Protein 8RWU (pdb70)

B-factor: mean 115.62, std 24.35, range [66.85, 221.38]

InterPro domains:
  IPR001471 AP2/ERF domain [PF00847] (416-468)
  IPR001471 AP2/ERF domain [PF00847] (619-668)
  IPR028078 AP2-coincident, C-terminal domain [PF14733] (61-139)

Sequence (184 aa):
QDKLDVPSLVEICKQQLIVILKDMCADSNSSDEKASFMYHLNRLRSAVTVVDLHNYIAVFGPCLSYNKLPSTWNISVCDYLKQQLNILRAADSKLDVPSLVEICKQQLIVILKDMCADSNSSDEKASFMYHLNRLRSAVTVVDLHNYIAVFGPCLSYNKLPSTWNISVCDYLKQQLNILRAADS

Radius of gyration: 17.0 Å; Cα contacts (8 Å, |Δi|>4): 132; chains: 2; bounding box: 42×36×44 Å

Structure (mmCIF, N/CA/C/O backbone):
data_8RWU
#
_entry.id   8RWU
#
_cell.length_a   78.490
_cell.length_b   78.490
_cell.length_c   123.880
_cell.angle_alpha   90.00
_cell.angle_beta   90.00
_cell.angle_gamma   90.00
#
_symmetry.space_group_name_H-M   'P 41 21 2'
#
loop_
_atom_site.group_PDB
_atom_site.id
_atom_site.type_symbol
_atom_site.label_atom_id
_atom_site.label_alt_id
_atom_site.label_comp_id
_atom_site.label_asym_id
_atom_site.label_entity_id
_atom_site.label_seq_id
_atom_site.pdbx_PDB_ins_code
_atom_site.Cartn_x
_atom_site.Cartn_y
_atom_site.Cartn_z
_atom_site.occupancy
_atom_site.B_iso_or_equiv
_atom_site.auth_seq_id
_atom_site.auth_comp_id
_atom_site.auth_asym_id
_atom_site.auth_atom_id
_atom_site.pdbx_PDB_model_num
ATOM 1 N N . GLN A 1 28 ? 28.463 -22.404 40.579 1.00 141.13 55 GLN A N 1
ATOM 2 C CA . GLN A 1 28 ? 29.200 -21.682 39.550 1.00 142.55 55 GLN A CA 1
ATOM 3 C C . GLN A 1 28 ? 28.389 -21.634 38.249 1.00 145.15 55 GLN A C 1
ATOM 4 O O . GLN A 1 28 ? 28.511 -20.699 37.464 1.00 161.81 55 GLN A O 1
ATOM 10 N N . ASP A 1 29 ? 27.567 -22.659 38.035 1.00 142.30 56 ASP A N 1
ATOM 11 C CA . ASP A 1 29 ? 26.516 -22.678 37.024 1.00 133.62 56 ASP A CA 1
ATOM 12 C C . ASP A 1 29 ? 25.228 -23.135 37.692 1.00 132.13 56 ASP A C 1
ATOM 13 O O . ASP A 1 29 ? 24.427 -23.894 37.136 1.00 127.02 56 ASP A O 1
ATOM 18 N N . LYS A 1 30 ? 25.036 -22.683 38.930 1.00 133.77 57 LYS A N 1
ATOM 19 C CA . LYS A 1 30 ? 23.926 -23.104 39.768 1.00 123.92 57 LYS A CA 1
ATOM 20 C C . LYS A 1 30 ? 22.940 -21.971 40.022 1.00 112.31 57 LYS A C 1
ATOM 21 O O . LYS A 1 30 ? 21.752 -22.120 39.731 1.00 120.78 57 LYS A O 1
ATOM 27 N N . LEU A 1 31 ? 23.400 -20.835 40.552 1.00 109.16 58 LEU A N 1
ATOM 28 C CA . LEU A 1 31 ? 22.472 -19.751 40.866 1.00 112.70 58 LEU A CA 1
ATOM 29 C C . LEU A 1 31 ? 21.806 -19.188 39.619 1.00 119.58 58 LEU A C 1
ATOM 30 O O . LEU A 1 31 ? 20.732 -18.583 39.718 1.00 106.09 58 LEU A O 1
ATOM 35 N N . ASP A 1 32 ? 22.421 -19.375 38.451 1.00 114.70 59 ASP A N 1
ATOM 36 C CA . ASP A 1 32 ? 21.831 -18.898 37.206 1.00 108.18 59 ASP A CA 1
ATOM 37 C C . ASP A 1 32 ? 20.495 -19.587 36.941 1.00 100.69 59 ASP A C 1
ATOM 38 O O . ASP A 1 32 ? 19.471 -18.924 36.719 1.00 108.07 59 ASP A O 1
ATOM 43 N N . VAL A 1 33 ? 20.487 -20.922 37.047 1.00 95.59 60 VAL A N 1
ATOM 44 C CA . VAL A 1 33 ? 19.382 -21.722 36.505 1.00 91.28 60 VAL A CA 1
ATOM 45 C C . VAL A 1 33 ? 18.024 -21.342 37.084 1.00 92.94 60 VAL A C 1
ATOM 46 O O . VAL A 1 33 ? 17.064 -21.214 36.299 1.00 104.70 60 VAL A O 1
ATOM 50 N N . PRO A 1 34 ? 17.842 -21.185 38.399 1.00 95.96 61 PRO A N 1
ATOM 51 C CA . PRO A 1 34 ? 16.494 -20.847 38.896 1.00 89.75 61 PRO A CA 1
ATOM 52 C C . PRO A 1 34 ? 15.969 -19.527 38.355 1.00 94.36 61 PRO A C 1
ATOM 53 O O . PRO A 1 34 ? 14.829 -19.458 37.872 1.00 103.92 61 PRO A O 1
ATOM 57 N N . SER A 1 35 ? 16.782 -18.470 38.411 1.00 101.71 62 SER A N 1
ATOM 58 C CA . SER A 1 35 ? 16.343 -17.174 37.906 1.00 89.96 62 SER A CA 1
ATOM 59 C C . SER A 1 35 ? 16.038 -17.230 36.412 1.00 96.36 62 SER A C 1
ATOM 60 O O . SER A 1 35 ? 14.996 -16.725 35.965 1.00 86.39 62 SER A O 1
ATOM 63 N N . LEU A 1 36 ? 16.926 -17.843 35.618 1.00 88.04 63 LEU A N 1
ATOM 64 C CA . LEU A 1 36 ? 16.667 -17.895 34.182 1.00 75.49 63 LEU A CA 1
ATOM 65 C C . LEU A 1 36 ? 15.422 -18.713 33.869 1.00 84.48 63 LEU A C 1
ATOM 66 O O . LEU A 1 36 ? 14.624 -18.322 33.007 1.00 78.41 63 LEU A O 1
ATOM 71 N N . VAL A 1 37 ? 15.237 -19.854 34.542 1.00 87.42 64 VAL A N 1
ATOM 72 C CA . VAL A 1 37 ? 14.076 -20.683 34.243 1.00 95.68 64 VAL A CA 1
ATOM 73 C C . VAL A 1 37 ? 12.804 -19.956 34.638 1.00 90.43 64 VAL A C 1
ATOM 74 O O . VAL A 1 37 ? 11.789 -20.053 33.943 1.00 103.18 64 VAL A O 1
ATOM 78 N N . GLU A 1 38 ? 12.851 -19.154 35.705 1.00 90.94 65 GLU A N 1
ATOM 79 C CA . GLU A 1 38 ? 11.672 -18.389 36.094 1.00 90.45 65 GLU A CA 1
ATOM 80 C C . GLU A 1 38 ? 11.325 -17.333 35.048 1.00 95.36 65 GLU A C 1
ATOM 81 O O . GLU A 1 38 ? 10.168 -17.227 34.611 1.00 101.97 65 GLU A O 1
ATOM 87 N N . ILE A 1 39 ? 12.319 -16.545 34.629 1.00 83.96 66 ILE A N 1
ATOM 88 C CA . ILE A 1 39 ? 12.054 -15.473 33.668 1.00 79.96 66 ILE A CA 1
ATOM 89 C C . ILE A 1 39 ? 11.554 -16.058 32.349 1.00 83.27 66 ILE A C 1
ATOM 90 O O . ILE A 1 39 ? 10.535 -15.618 31.786 1.00 97.33 66 ILE A O 1
ATOM 95 N N . CYS A 1 40 ? 12.271 -17.064 31.839 1.00 82.51 67 CYS A N 1
ATOM 96 C CA . CYS A 1 40 ? 11.887 -17.689 30.581 1.00 94.42 67 CYS A CA 1
ATOM 97 C C . CYS A 1 40 ? 10.513 -18.332 30.688 1.00 88.03 67 CYS A C 1
ATOM 98 O O . CYS A 1 40 ? 9.729 -18.292 29.732 1.00 99.28 67 CYS A O 1
ATOM 101 N N . LYS A 1 41 ? 10.192 -18.914 31.848 1.00 91.26 68 LYS A N 1
ATOM 102 C CA . LYS A 1 41 ? 8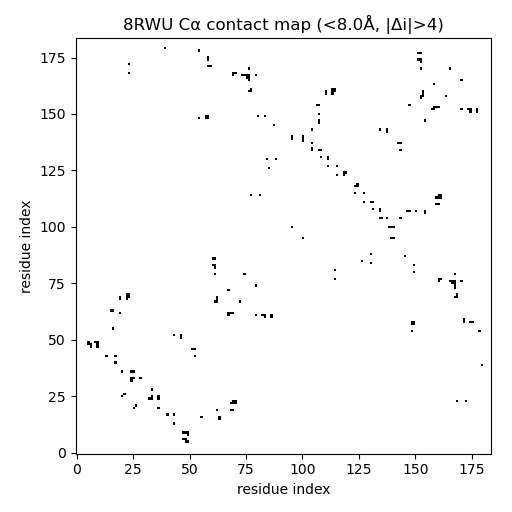.857 -19.453 32.047 1.00 85.66 68 LYS A CA 1
ATOM 103 C C . LYS A 1 41 ? 7.808 -18.369 31.880 1.00 90.98 68 LYS A C 1
ATOM 104 O O . LYS A 1 41 ? 6.866 -18.539 31.104 1.00 101.86 68 LYS A O 1
ATOM 110 N N . GLN A 1 42 ? 7.957 -17.251 32.602 1.00 83.41 69 GLN A N 1
ATOM 111 C CA . GLN A 1 42 ? 7.000 -16.148 32.481 1.00 81.39 69 GLN A CA 1
ATOM 112 C C . GLN A 1 42 ? 6.762 -15.777 31.020 1.00 88.47 69 GLN A C 1
ATOM 113 O O . GLN A 1 42 ? 5.611 -15.668 30.561 1.00 100.82 69 GLN A O 1
ATOM 119 N N . GLN A 1 43 ? 7.851 -15.582 30.270 1.00 94.50 70 GLN A N 1
ATOM 120 C CA . GLN A 1 43 ? 7.702 -15.237 28.856 1.00 90.01 70 GLN A CA 1
ATOM 121 C C . GLN A 1 43 ? 6.943 -16.325 28.096 1.00 87.29 70 GLN A C 1
ATOM 122 O O . GLN A 1 43 ? 6.096 -16.029 27.238 1.00 85.99 70 GLN A O 1
ATOM 128 N N . LEU A 1 44 ? 7.219 -17.592 28.416 1.00 85.71 71 LEU A N 1
ATOM 129 C CA . LEU A 1 44 ? 6.557 -18.691 27.722 1.00 70.06 71 LEU A CA 1
ATOM 130 C C . LEU A 1 44 ? 5.070 -18.754 28.055 1.00 79.83 71 LEU A C 1
ATOM 131 O O . LEU A 1 44 ? 4.259 -19.111 27.197 1.00 92.88 71 LEU A O 1
ATOM 136 N N . ILE A 1 45 ? 4.689 -18.428 29.293 1.00 82.30 72 ILE A N 1
ATOM 137 C CA . ILE A 1 45 ? 3.263 -18.364 29.608 1.00 91.08 72 ILE A CA 1
ATOM 138 C C . ILE A 1 45 ? 2.602 -17.276 28.784 1.00 87.62 72 ILE A C 1
ATOM 139 O O . ILE A 1 45 ? 1.500 -17.464 28.256 1.00 89.72 72 ILE A O 1
ATOM 144 N N . VAL A 1 46 ? 3.257 -16.119 28.665 1.00 85.66 73 VAL A N 1
ATOM 145 C CA . VAL A 1 46 ? 2.693 -15.051 27.837 1.00 75.75 73 VAL A CA 1
ATOM 146 C C . VAL A 1 46 ? 2.441 -15.556 26.417 1.00 90.23 73 VAL A C 1
ATOM 147 O O . VAL A 1 46 ? 1.343 -15.399 25.861 1.00 86.29 73 VAL A O 1
ATOM 151 N N . ILE A 1 47 ? 3.448 -16.202 25.823 1.00 88.65 74 ILE A N 1
ATOM 152 C CA . ILE A 1 47 ? 3.328 -16.650 24.434 1.00 73.46 74 ILE A CA 1
ATOM 153 C C . ILE A 1 47 ? 2.255 -17.732 24.296 1.00 88.02 74 ILE A C 1
ATOM 154 O O . ILE A 1 47 ? 1.443 -17.712 23.357 1.00 93.98 74 ILE A O 1
ATOM 159 N N . LEU A 1 48 ? 2.233 -18.692 25.223 1.00 99.25 75 LEU A N 1
ATOM 160 C CA . LEU A 1 48 ? 1.272 -19.787 25.143 1.00 97.10 75 LEU A CA 1
ATOM 161 C C . LEU A 1 48 ? -0.153 -19.278 25.307 1.00 94.21 75 LEU A C 1
ATOM 162 O O . LEU A 1 48 ? -1.072 -19.739 24.617 1.00 102.72 75 LEU A O 1
ATOM 167 N N . LYS A 1 49 ? -0.356 -18.332 26.228 1.00 104.71 76 LYS A N 1
ATOM 168 C CA . LYS A 1 49 ? -1.665 -17.713 26.379 1.00 104.89 76 LYS A CA 1
ATOM 169 C C . LYS A 1 49 ? -2.078 -17.003 25.101 1.00 93.86 76 LYS A C 1
ATOM 170 O O . LYS A 1 49 ? -3.233 -17.102 24.672 1.00 102.94 76 LYS A O 1
ATOM 176 N N . ASP A 1 50 ? -1.142 -16.280 24.479 1.00 92.80 77 ASP A N 1
ATOM 177 C CA . ASP A 1 50 ? -1.440 -15.642 23.202 1.00 94.12 77 ASP A CA 1
ATOM 178 C C . ASP A 1 50 ? -1.913 -16.656 22.168 1.00 104.14 77 ASP A C 1
ATOM 179 O O . ASP A 1 50 ? -2.863 -16.397 21.420 1.00 103.66 77 ASP A O 1
ATOM 184 N N . MET A 1 51 ? -1.264 -17.818 22.113 1.00 106.50 78 MET A N 1
ATOM 185 C CA . MET A 1 51 ? -1.582 -18.772 21.054 1.00 96.27 78 MET A CA 1
ATOM 186 C C . MET A 1 51 ? -2.896 -19.508 21.309 1.00 112.84 78 MET A C 1
ATOM 187 O O . MET A 1 51 ? -3.769 -19.546 20.435 1.00 137.86 78 MET A O 1
ATOM 192 N N . CYS A 1 52 ? -3.056 -20.108 22.491 1.00 115.51 79 CYS A N 1
ATOM 193 C CA . CYS A 1 52 ? -4.078 -21.130 22.678 1.00 117.61 79 CYS A CA 1
ATOM 194 C C . CYS A 1 52 ? -5.220 -20.739 23.610 1.00 132.56 79 CYS A C 1
ATOM 195 O O . CYS A 1 52 ? -6.205 -21.482 23.687 1.00 130.82 79 CYS A O 1
ATOM 198 N N . ALA A 1 53 ? -5.133 -19.607 24.311 1.00 135.08 80 ALA A N 1
ATOM 199 C CA . ALA A 1 53 ? -6.172 -19.270 25.281 1.00 114.14 80 ALA A CA 1
ATOM 200 C C . ALA A 1 53 ? -7.404 -18.645 24.636 1.00 132.88 80 ALA A C 1
ATOM 201 O O . ALA A 1 53 ? -8.505 -18.750 25.189 1.00 148.51 80 ALA A O 1
ATOM 203 N N . ASP A 1 54 ? -7.247 -18.004 23.476 1.00 153.73 81 ASP A N 1
ATOM 204 C CA . ASP A 1 54 ? -8.362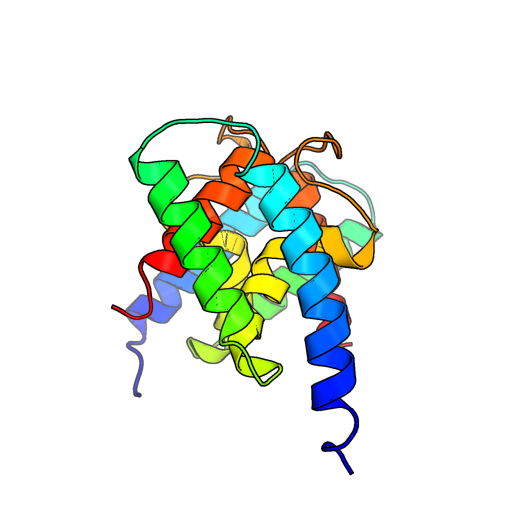 -17.285 22.862 1.00 167.89 81 ASP A CA 1
ATOM 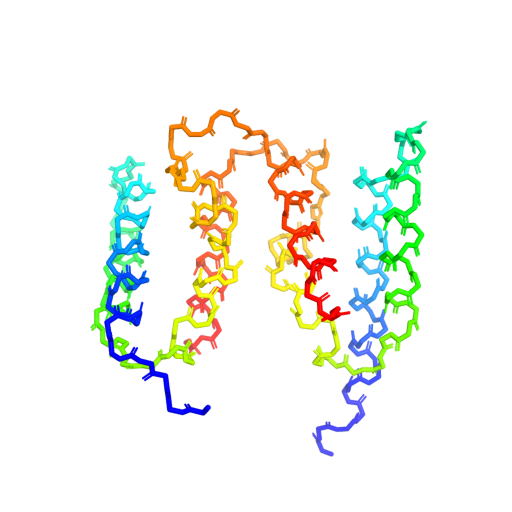205 C C . ASP A 1 54 ? -9.456 -18.237 22.382 1.00 163.84 81 ASP A C 1
ATOM 206 O O . ASP A 1 54 ? -10.643 -18.019 22.653 1.00 154.25 81 ASP A O 1
ATOM 211 N N . SER A 1 55 ? -9.077 -19.295 21.671 1.00 161.67 82 SER A N 1
ATOM 212 C CA . SER A 1 55 ? -10.026 -20.214 21.061 1.00 164.71 82 SER A CA 1
ATOM 213 C C . SER A 1 55 ? -10.581 -21.196 22.098 1.00 162.48 82 SER A C 1
ATOM 214 O O . SER A 1 55 ? -10.128 -21.251 23.245 1.00 157.76 82 SER A O 1
ATOM 217 N N . ASN A 1 56 ? -11.576 -21.982 21.683 1.00 177.24 83 ASN A N 1
ATOM 218 C CA . ASN A 1 56 ? -12.407 -22.722 22.634 1.00 170.27 83 ASN A CA 1
ATOM 219 C C . ASN A 1 56 ? -12.911 -24.053 22.066 1.00 164.03 83 ASN A C 1
ATOM 220 O O . ASN A 1 56 ? -14.086 -24.401 22.191 1.00 170.98 83 ASN A O 1
ATOM 225 N N . SER A 1 57 ? -12.024 -24.833 21.458 1.00 160.24 84 SER A N 1
ATOM 226 C CA . SER A 1 57 ? -12.349 -26.219 21.150 1.00 148.97 84 SER A CA 1
ATOM 227 C C . SER A 1 57 ? -11.900 -27.115 22.303 1.00 151.23 84 SER A C 1
ATOM 228 O O . SER A 1 57 ? -11.037 -26.749 23.100 1.00 171.65 84 SER A O 1
ATOM 231 N N . SER A 1 58 ? -12.505 -28.300 22.392 1.00 147.69 85 SER A N 1
ATOM 232 C CA . SER A 1 58 ? -12.294 -29.156 23.558 1.00 157.29 85 SER A CA 1
ATOM 233 C C . SER A 1 58 ? -10.860 -29.678 23.624 1.00 158.67 85 SER A C 1
ATOM 234 O O . SER A 1 58 ? -10.143 -29.448 24.608 1.00 165.96 85 SER A O 1
ATOM 237 N N . ASP A 1 59 ? -10.425 -30.394 22.582 1.00 159.11 86 ASP A N 1
ATOM 238 C CA . ASP A 1 59 ? -9.097 -30.999 22.608 1.00 156.39 86 ASP A CA 1
ATOM 239 C C . ASP A 1 59 ? -7.986 -29.953 22.650 1.00 156.88 86 ASP A C 1
ATOM 240 O O . ASP A 1 59 ? -6.898 -30.230 23.166 1.00 161.79 86 ASP A O 1
ATOM 245 N N . GLU A 1 60 ? -8.241 -28.738 22.163 1.00 152.88 87 GLU A N 1
ATOM 246 C CA . GLU A 1 60 ? -7.229 -27.697 22.287 1.00 146.24 87 GLU A CA 1
ATOM 247 C C . GLU A 1 60 ? -7.228 -27.064 23.675 1.00 147.70 87 GLU A C 1
ATOM 248 O O . GLU A 1 60 ? -6.170 -26.631 24.140 1.00 144.16 87 GLU A O 1
ATOM 254 N N . LYS A 1 61 ? -8.379 -27.011 24.359 1.00 137.20 88 LYS A N 1
ATOM 255 C CA . LYS A 1 61 ? -8.351 -26.756 25.798 1.00 130.84 88 LYS A CA 1
ATOM 256 C C . LYS A 1 61 ? -7.485 -27.786 26.505 1.00 121.91 88 LYS A C 1
ATOM 257 O O . LYS A 1 61 ? -6.698 -27.445 27.396 1.00 122.50 88 LYS A O 1
ATOM 263 N N . ALA A 1 62 ? -7.621 -29.058 26.120 1.00 133.14 89 ALA A N 1
ATOM 264 C CA . ALA A 1 62 ? -6.811 -30.102 26.739 1.00 142.39 89 ALA A CA 1
ATOM 265 C C . ALA A 1 62 ? -5.326 -29.893 26.460 1.00 140.22 89 ALA A C 1
ATOM 266 O O . ALA A 1 62 ? -4.493 -30.052 27.358 1.00 143.38 89 ALA A O 1
ATOM 268 N N . SER A 1 63 ? -4.976 -29.535 25.222 1.00 123.82 90 SER A N 1
ATOM 269 C CA . SER A 1 63 ? -3.571 -29.308 24.884 1.00 119.10 90 SER A CA 1
ATOM 270 C C . SER A 1 63 ? -3.015 -28.081 25.601 1.00 130.92 90 SER A C 1
ATOM 271 O O . SER A 1 63 ? -1.855 -28.077 26.037 1.00 125.71 90 SER A O 1
ATOM 274 N N . PHE A 1 64 ? -3.826 -27.028 25.719 1.00 122.50 91 PHE A N 1
ATOM 275 C CA . PHE A 1 64 ? -3.441 -25.853 26.490 1.00 96.14 91 PHE A CA 1
ATOM 276 C C . PHE A 1 64 ? -3.142 -26.238 27.932 1.00 108.25 91 PHE A C 1
ATOM 277 O O . PHE A 1 64 ? -2.076 -25.912 28.465 1.00 114.64 91 PHE A O 1
ATOM 285 N N . MET A 1 65 ? -4.074 -26.952 28.572 1.00 108.86 92 MET A N 1
ATOM 286 C CA . MET A 1 65 ? -3.864 -27.425 29.939 1.00 105.66 92 MET A CA 1
ATOM 287 C C . MET A 1 65 ? -2.600 -28.272 30.044 1.00 112.43 92 MET A C 1
ATOM 288 O O . MET A 1 65 ? -1.836 -28.147 31.012 1.00 118.57 92 MET A O 1
ATOM 293 N N . TYR A 1 66 ? -2.375 -29.149 29.061 1.00 106.74 93 TYR A N 1
ATOM 294 C CA . TYR A 1 66 ? -1.169 -29.973 29.036 1.00 112.50 93 TYR A CA 1
ATOM 295 C C . TYR A 1 66 ? 0.087 -29.118 29.066 1.00 114.04 93 TYR A C 1
ATOM 296 O O . TYR A 1 66 ? 0.979 -29.331 29.895 1.00 99.99 93 TYR A O 1
ATOM 305 N N . HIS A 1 67 ? 0.186 -28.160 28.145 1.00 112.63 94 HIS A N 1
ATOM 306 C CA . HIS A 1 67 ? 1.392 -27.347 28.073 1.00 88.04 94 HIS A CA 1
ATOM 307 C C . HIS A 1 67 ? 1.553 -26.467 29.308 1.00 100.62 94 HIS A C 1
ATOM 308 O O . HIS A 1 67 ? 2.681 -26.233 29.753 1.00 91.20 94 HIS A O 1
ATOM 315 N N . LEU A 1 68 ? 0.448 -25.989 29.886 1.00 96.68 95 LEU A N 1
ATOM 316 C CA . LEU A 1 68 ? 0.536 -25.244 31.142 1.00 88.45 95 LEU A CA 1
ATOM 317 C C . LEU A 1 68 ? 1.109 -26.094 32.265 1.00 88.64 95 LEU A C 1
ATOM 318 O O . LEU A 1 68 ? 1.985 -25.643 33.011 1.00 97.21 95 LEU A O 1
ATOM 323 N N . ASN A 1 69 ? 0.609 -27.321 32.421 1.00 92.58 96 ASN A N 1
ATOM 324 C CA . ASN A 1 69 ? 1.147 -28.192 33.459 1.00 100.40 96 ASN A CA 1
ATOM 325 C C . ASN A 1 69 ? 2.609 -28.519 33.184 1.00 97.59 96 ASN A C 1
ATOM 326 O O . ASN A 1 69 ? 3.427 -28.591 34.111 1.00 100.58 96 ASN A O 1
ATOM 331 N N . ARG A 1 70 ? 2.954 -28.701 31.907 1.00 103.96 97 ARG A N 1
ATOM 332 C CA . ARG A 1 70 ? 4.336 -28.954 31.516 1.00 91.72 97 ARG A CA 1
ATOM 333 C C . ARG A 1 70 ? 5.245 -27.803 31.935 1.00 96.01 97 ARG A C 1
ATOM 334 O O . ARG A 1 70 ? 6.318 -28.021 32.509 1.00 98.03 97 ARG A O 1
ATOM 342 N N . LEU A 1 71 ? 4.827 -26.565 31.654 1.00 91.88 98 LEU A N 1
ATOM 343 C CA . LEU A 1 71 ? 5.605 -25.402 32.078 1.00 95.79 98 LEU A CA 1
ATOM 344 C C . LEU A 1 71 ? 5.679 -25.306 33.597 1.00 93.67 98 LEU A C 1
ATOM 345 O O . LEU A 1 71 ? 6.734 -24.979 34.152 1.00 90.40 98 LEU A O 1
ATOM 350 N N . ARG A 1 72 ? 4.570 -25.587 34.285 1.00 97.28 99 ARG A N 1
ATOM 351 C CA . ARG A 1 72 ? 4.565 -25.518 35.742 1.00 98.15 99 ARG A CA 1
ATOM 352 C C . ARG A 1 72 ? 5.569 -26.492 36.342 1.00 101.62 99 ARG A C 1
ATOM 353 O O . ARG A 1 72 ? 6.243 -26.171 37.327 1.00 108.04 99 ARG A O 1
ATOM 361 N N . SER A 1 73 ? 5.685 -27.685 35.758 1.00 105.36 100 SER A N 1
ATOM 362 C CA . SER A 1 73 ? 6.570 -28.707 36.301 1.00 95.19 100 SER A CA 1
ATOM 363 C C . SER A 1 73 ? 8.029 -28.521 35.899 1.00 106.71 100 SER A C 1
ATOM 364 O O . SER A 1 73 ? 8.889 -29.236 36.426 1.00 109.81 100 SER A O 1
ATOM 367 N N . ALA A 1 74 ? 8.333 -27.588 34.998 1.00 102.44 101 ALA A N 1
ATOM 368 C CA . ALA A 1 74 ? 9.711 -27.382 34.569 1.00 98.97 101 ALA A CA 1
ATOM 369 C C . ALA A 1 74 ? 10.539 -26.769 35.691 1.00 112.22 101 ALA A C 1
ATOM 370 O O . ALA A 1 74 ? 10.093 -25.851 36.385 1.00 106.32 101 ALA A O 1
ATOM 372 N N . VAL A 1 75 ? 11.760 -27.276 35.864 1.00 109.94 102 VAL A N 1
ATOM 373 C CA . VAL A 1 75 ? 12.599 -26.875 36.988 1.00 122.40 102 VAL A CA 1
ATOM 374 C C . VAL A 1 75 ? 13.936 -26.336 36.491 1.00 108.41 102 VAL A C 1
ATOM 375 O O . VAL A 1 75 ? 14.502 -25.406 37.078 1.00 113.68 102 VAL A O 1
ATOM 379 N N . THR A 1 76 ? 14.451 -26.911 35.412 1.00 94.19 103 THR A N 1
ATOM 380 C CA . THR A 1 76 ? 15.757 -26.545 34.888 1.00 100.44 103 THR A CA 1
ATOM 381 C C . THR A 1 76 ? 15.637 -26.072 33.446 1.00 102.33 103 THR A C 1
ATOM 382 O O . THR A 1 76 ? 14.572 -26.135 32.826 1.00 107.38 103 THR A O 1
ATOM 386 N N . VAL A 1 77 ? 16.762 -25.583 32.919 1.00 90.72 104 VAL A N 1
ATOM 387 C CA . VAL A 1 77 ? 16.788 -25.078 31.551 1.00 84.94 104 VAL A CA 1
ATOM 388 C C . VAL A 1 77 ? 16.543 -26.204 30.558 1.00 99.72 104 VAL A C 1
ATOM 389 O O . VAL A 1 77 ? 15.925 -25.995 29.507 1.00 123.15 104 VAL A O 1
ATOM 393 N N . VAL A 1 78 ? 16.996 -27.418 30.878 1.00 111.08 105 VAL A N 1
ATOM 394 C CA . VAL A 1 78 ? 16.855 -28.523 29.941 1.00 108.01 105 VAL A CA 1
ATOM 395 C C . VAL A 1 78 ? 15.410 -28.996 29.831 1.00 102.12 105 VAL A C 1
ATOM 396 O O . VAL A 1 78 ? 15.042 -29.612 28.824 1.00 112.79 105 VAL A O 1
ATOM 400 N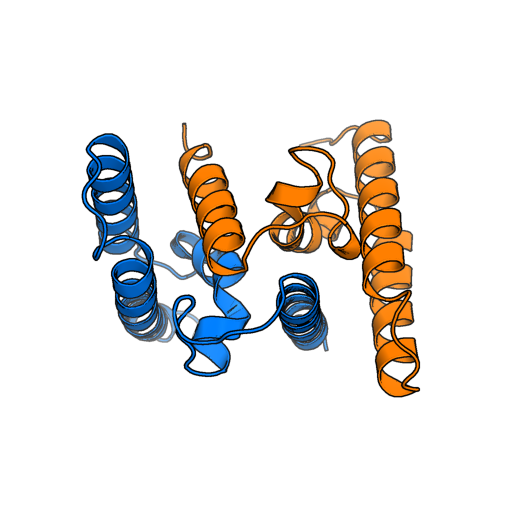 N . ASP A 1 79 ? 14.572 -28.718 30.834 1.00 100.51 106 ASP A N 1
ATOM 401 C CA . ASP A 1 79 ? 13.179 -29.152 30.763 1.00 102.58 106 ASP A CA 1
ATOM 402 C C . ASP A 1 79 ? 12.407 -28.369 29.708 1.00 102.20 106 ASP A C 1
ATOM 403 O O . ASP A 1 79 ? 11.573 -28.936 28.993 1.00 116.81 106 ASP A O 1
ATOM 408 N N . LEU A 1 80 ? 12.674 -27.068 29.593 1.00 97.26 107 LEU A N 1
ATOM 409 C CA . LEU A 1 80 ? 12.022 -26.205 28.615 1.00 101.85 107 LEU A CA 1
ATOM 410 C C . LEU A 1 80 ? 12.971 -25.756 27.505 1.00 97.04 107 LEU A C 1
ATOM 411 O O . LEU A 1 80 ? 12.704 -24.758 26.822 1.00 105.68 107 LEU A O 1
ATOM 416 N N . HIS A 1 81 ? 14.080 -26.481 27.325 1.00 114.03 108 HIS A N 1
ATOM 417 C CA . HIS A 1 81 ? 14.903 -26.351 26.126 1.00 108.31 108 HIS A CA 1
ATOM 418 C C . HIS A 1 81 ? 14.062 -26.377 24.859 1.00 106.39 108 HIS A C 1
ATOM 419 O O . HIS A 1 81 ? 14.265 -25.569 23.949 1.00 115.14 108 HIS A O 1
ATOM 426 N N . ASN A 1 82 ? 13.134 -27.328 24.769 1.00 100.65 109 ASN A N 1
ATOM 427 C CA . ASN A 1 82 ? 12.362 -27.479 23.544 1.00 93.93 109 ASN A CA 1
ATOM 428 C C . ASN A 1 82 ? 11.467 -26.270 23.304 1.00 98.86 109 ASN A C 1
ATOM 429 O O . ASN A 1 82 ? 11.330 -25.810 22.165 1.00 99.02 109 ASN A O 1
ATOM 434 N N . TYR A 1 83 ? 10.859 -25.736 24.365 1.00 109.04 110 TYR A N 1
ATOM 435 C CA . TYR A 1 83 ? 10.038 -24.539 24.217 1.00 81.28 110 TYR A CA 1
ATOM 436 C C . TYR A 1 83 ? 10.884 -23.338 23.812 1.00 86.37 110 TYR A C 1
ATOM 437 O O . TYR A 1 83 ? 10.454 -22.520 22.986 1.00 92.22 110 TYR A O 1
ATOM 446 N N . ILE A 1 84 ? 12.090 -23.214 24.378 1.00 81.29 111 ILE A N 1
ATOM 447 C CA . ILE A 1 84 ? 13.009 -22.183 23.900 1.00 77.69 111 ILE A CA 1
ATOM 448 C C . ILE A 1 84 ? 13.283 -22.371 22.414 1.00 98.60 111 ILE A C 1
ATOM 449 O O . ILE A 1 84 ? 13.287 -21.408 21.643 1.00 98.69 111 ILE A O 1
ATOM 454 N N . ALA A 1 85 ? 13.509 -23.614 21.990 1.00 99.43 112 ALA A N 1
ATOM 455 C CA . ALA A 1 85 ? 13.789 -23.878 20.582 1.00 96.72 112 ALA A CA 1
ATOM 456 C C . ALA A 1 85 ? 12.630 -23.434 19.698 1.00 99.66 112 ALA A C 1
ATOM 457 O O . ALA A 1 85 ? 12.834 -22.784 18.667 1.00 106.58 112 ALA A O 1
ATOM 459 N N . VAL A 1 86 ? 11.399 -23.765 20.094 1.00 91.45 113 VAL A N 1
ATOM 460 C CA . VAL A 1 86 ? 10.242 -23.396 19.278 1.00 105.96 113 VAL A CA 1
ATOM 461 C C . VAL A 1 86 ? 10.072 -21.883 19.217 1.00 91.44 113 VAL A C 1
ATOM 462 O O . VAL A 1 86 ? 9.828 -21.320 18.143 1.00 89.12 113 VAL A O 1
ATOM 466 N N . PHE A 1 87 ? 10.202 -21.197 20.354 1.00 95.21 114 PHE A N 1
ATOM 467 C CA . PHE A 1 87 ? 9.791 -19.799 20.438 1.00 96.23 114 PHE A CA 1
ATOM 468 C C . PHE A 1 87 ? 10.954 -18.812 20.499 1.00 87.57 114 PHE A C 1
ATOM 469 O O . PHE A 1 87 ? 10.731 -17.643 20.830 1.00 100.56 114 PHE A O 1
ATOM 477 N N . GLY A 1 88 ? 12.175 -19.244 20.180 1.00 79.66 115 GLY A N 1
ATOM 478 C CA . GLY A 1 88 ? 13.350 -18.400 20.203 1.00 83.49 115 GLY A CA 1
ATOM 479 C C . GLY A 1 88 ? 13.175 -16.983 19.695 1.00 91.56 115 GLY A C 1
ATOM 480 O O . GLY A 1 88 ? 13.427 -16.013 20.417 1.00 101.56 115 GLY A O 1
ATOM 481 N N . PRO A 1 89 ? 12.760 -16.832 18.435 1.00 103.50 116 PRO A N 1
ATOM 482 C CA . PRO A 1 89 ? 12.570 -15.474 17.897 1.00 96.08 116 PRO A CA 1
ATOM 483 C C . PRO A 1 89 ? 11.481 -14.690 18.607 1.00 95.51 116 PRO A C 1
ATOM 484 O O . PRO A 1 89 ? 11.549 -13.456 18.651 1.00 98.29 116 PRO A O 1
ATOM 488 N N . CYS A 1 90 ? 10.477 -15.367 19.168 1.00 95.60 117 CYS A N 1
ATOM 489 C CA . CYS A 1 90 ? 9.421 -14.663 19.887 1.00 90.26 117 CYS A CA 1
ATOM 490 C C . CYS A 1 90 ? 9.942 -14.069 21.191 1.00 86.99 117 CYS A C 1
ATOM 491 O O . CYS A 1 90 ? 9.694 -12.896 21.489 1.00 90.98 117 CYS A O 1
ATOM 494 N N . LEU A 1 91 ? 10.669 -14.860 21.985 1.00 98.85 118 LEU A N 1
ATOM 495 C CA . LEU A 1 91 ? 11.226 -14.325 23.224 1.00 98.50 118 LEU A CA 1
ATOM 496 C C . LEU A 1 91 ? 12.302 -13.285 22.935 1.00 90.76 118 LEU A C 1
ATOM 497 O O . LEU A 1 91 ? 12.292 -12.193 23.514 1.00 92.35 118 LEU A O 1
ATOM 502 N N . SER A 1 92 ? 13.227 -13.603 22.025 1.00 94.03 119 SER A N 1
ATOM 503 C CA . SER A 1 92 ? 14.376 -12.733 21.784 1.00 95.88 119 SER A CA 1
ATOM 504 C C . SER A 1 92 ? 13.951 -11.333 21.357 1.00 102.74 119 SER A C 1
ATOM 505 O O . SER A 1 92 ? 14.601 -10.345 21.716 1.00 119.78 119 SER A O 1
ATOM 508 N N . TYR A 1 93 ? 12.863 -11.224 20.594 1.00 103.60 120 TYR A N 1
ATOM 509 C CA . TYR A 1 93 ? 12.441 -9.947 20.031 1.00 85.94 120 TYR A CA 1
ATOM 510 C C . TYR A 1 93 ? 11.124 -9.450 20.619 1.00 94.40 120 TYR A C 1
ATOM 511 O O . TYR A 1 93 ? 10.514 -8.529 20.065 1.00 106.00 120 TYR A O 1
ATOM 520 N N . ASN A 1 94 ? 10.679 -10.035 21.733 1.00 102.26 121 ASN A N 1
ATOM 521 C CA . ASN A 1 94 ? 9.486 -9.586 22.455 1.00 96.50 121 ASN A CA 1
ATOM 522 C C . ASN A 1 94 ? 8.262 -9.538 21.541 1.00 97.33 121 ASN A C 1
ATOM 523 O O . ASN A 1 94 ? 7.492 -8.575 21.536 1.00 96.98 121 ASN A O 1
ATOM 528 N N . LYS A 1 95 ? 8.085 -10.598 20.760 1.00 92.62 122 LYS A N 1
ATOM 529 C CA . LYS A 1 95 ? 6.979 -10.715 19.823 1.00 82.44 122 LYS A CA 1
ATOM 530 C C . LYS A 1 95 ? 5.991 -11.777 20.286 1.00 90.01 122 LYS A C 1
ATOM 531 O O . LYS A 1 95 ? 6.337 -12.710 21.017 1.00 106.64 122 LYS A O 1
ATOM 537 N N . LEU A 1 96 ? 4.743 -11.618 19.848 1.00 87.29 123 LEU A N 1
ATOM 538 C CA . LEU A 1 96 ? 3.688 -12.590 20.073 1.00 94.60 123 LEU A CA 1
ATOM 539 C C . LEU A 1 96 ? 3.254 -13.196 18.744 1.00 95.75 123 LEU A C 1
ATOM 540 O O . LEU A 1 96 ? 3.146 -12.476 17.745 1.00 98.57 123 LEU A O 1
ATOM 545 N N . PRO A 1 97 ? 3.018 -14.511 18.695 1.00 89.32 124 PRO A N 1
ATOM 546 C CA . PRO A 1 97 ? 2.756 -15.155 17.393 1.00 93.16 124 PRO A CA 1
ATOM 547 C C . PRO A 1 97 ? 1.529 -14.620 16.676 1.00 116.05 124 PRO A C 1
ATOM 548 O O . PRO A 1 97 ? 1.544 -14.495 15.445 1.00 116.05 124 PRO A O 1
ATOM 552 N N . SER A 1 98 ? 0.464 -14.295 17.408 1.00 108.51 125 SER A N 1
ATOM 553 C CA . SER A 1 98 ? -0.764 -13.830 16.776 1.00 98.41 125 SER A CA 1
ATOM 554 C C . SER A 1 98 ? -0.680 -12.390 16.286 1.00 102.21 125 SER A C 1
ATOM 555 O O . SER A 1 98 ? -1.586 -11.945 15.574 1.00 123.54 125 SER A O 1
ATOM 558 N N . THR A 1 99 ? 0.373 -11.653 16.642 1.00 106.90 126 THR A N 1
ATOM 559 C CA . THR A 1 99 ? 0.489 -10.250 16.274 1.00 109.02 126 THR A CA 1
ATOM 560 C C . THR A 1 99 ? 1.707 -9.932 15.421 1.00 111.03 126 THR A C 1
ATOM 561 O O . THR A 1 99 ? 1.800 -8.811 14.910 1.00 122.13 126 THR A O 1
ATOM 565 N N . TRP A 1 100 ? 2.634 -10.876 15.246 1.00 104.34 127 TRP A N 1
ATOM 566 C CA . TRP A 1 100 ? 3.902 -10.560 14.594 1.00 109.69 127 TRP A CA 1
ATOM 567 C C . TRP A 1 100 ? 3.700 -10.243 13.117 1.00 119.54 127 TRP A C 1
ATOM 568 O O . TRP A 1 100 ? 4.212 -9.237 12.612 1.00 126.93 127 TRP A O 1
ATOM 579 N N . ASN A 1 101 ? 2.956 -11.094 12.409 1.00 111.57 128 ASN A N 1
ATOM 580 C CA . ASN A 1 101 ? 2.655 -10.918 10.988 1.00 130.77 128 ASN A CA 1
ATOM 581 C C . ASN A 1 101 ? 3.946 -10.914 10.160 1.00 119.32 128 ASN A C 1
ATOM 582 O O . ASN A 1 101 ? 4.370 -9.905 9.592 1.00 102.44 128 ASN A O 1
ATOM 587 N N . ILE A 1 102 ? 4.578 -12.089 10.139 1.00 119.87 129 ILE A N 1
ATOM 588 C CA . ILE A 1 102 ? 5.660 -12.393 9.211 1.00 102.00 129 ILE A CA 1
ATOM 589 C C . ILE A 1 102 ? 5.443 -13.810 8.700 1.00 117.15 129 ILE A C 1
ATOM 590 O O . ILE A 1 102 ? 4.751 -14.621 9.320 1.00 112.88 129 ILE A O 1
ATOM 595 N N . SER A 1 103 ? 6.049 -14.102 7.554 1.00 106.46 130 SER A N 1
ATOM 596 C CA . SER A 1 103 ? 5.859 -15.395 6.919 1.00 100.37 130 SER A CA 1
ATOM 597 C C . SER A 1 103 ? 6.585 -16.490 7.699 1.00 107.54 130 SER A C 1
ATOM 598 O O . SER A 1 103 ? 7.379 -16.230 8.609 1.00 112.55 130 SER A O 1
ATOM 601 N N . VAL A 1 104 ? 6.297 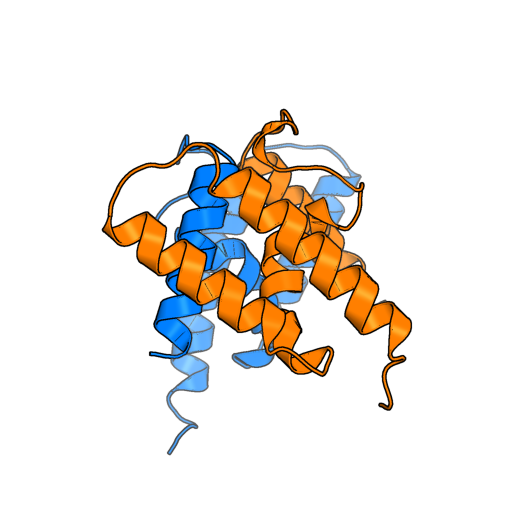-17.738 7.329 1.00 111.74 131 VAL A N 1
ATOM 602 C CA . VAL A 1 104 ? 6.965 -18.868 7.965 1.00 104.64 131 VAL A CA 1
ATOM 603 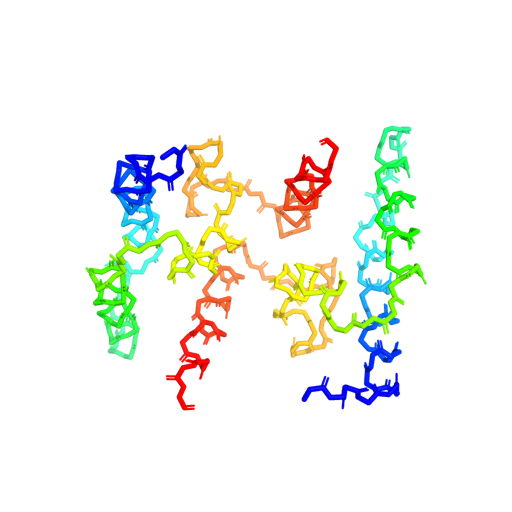C C . VAL A 1 104 ? 8.443 -18.894 7.591 1.00 106.50 131 VAL A C 1
ATOM 604 O O . VAL A 1 104 ? 9.300 -19.218 8.422 1.00 113.28 131 VAL A O 1
ATOM 608 N N . CYS A 1 105 ? 8.767 -18.535 6.346 1.00 106.69 132 CYS A N 1
ATOM 609 C CA . CYS A 1 105 ? 10.156 -18.584 5.899 1.00 114.13 132 CYS A CA 1
ATOM 610 C C . CYS A 1 105 ? 11.017 -17.570 6.643 1.00 116.53 132 CYS A C 1
ATOM 611 O O . CYS A 1 105 ? 12.158 -17.869 7.013 1.00 128.69 132 CYS A O 1
ATOM 614 N N . ASP A 1 106 ? 10.487 -16.368 6.879 1.00 120.19 133 ASP A N 1
ATOM 615 C CA . ASP A 1 106 ? 11.250 -15.360 7.608 1.00 120.75 133 ASP A CA 1
ATOM 616 C C . ASP A 1 106 ? 11.447 -15.767 9.065 1.00 114.78 133 ASP A C 1
ATOM 617 O O . ASP A 1 106 ? 12.516 -15.537 9.644 1.00 107.81 133 ASP A O 1
ATOM 622 N N . TYR A 1 107 ? 10.431 -16.387 9.669 1.00 103.24 134 TYR A N 1
ATOM 623 C CA . TYR A 1 107 ? 10.574 -16.896 11.029 1.00 101.51 134 TYR A CA 1
ATOM 624 C C . TYR A 1 107 ? 11.631 -17.994 11.092 1.00 101.93 134 TYR A C 1
ATOM 625 O O . TYR A 1 107 ? 12.429 -18.051 12.037 1.00 94.87 134 TYR A O 1
ATOM 634 N N . LEU A 1 108 ? 11.664 -18.866 10.081 1.00 97.61 135 LEU A N 1
ATOM 635 C CA . LEU A 1 108 ? 12.671 -19.922 10.053 1.00 84.18 135 LEU A CA 1
ATOM 636 C C . LEU A 1 108 ? 14.068 -19.348 9.841 1.00 94.52 135 LEU A C 1
ATOM 637 O O . LEU A 1 108 ? 15.048 -19.874 10.377 1.00 99.28 135 LEU A O 1
ATOM 642 N N . LYS A 1 109 ? 14.182 -18.270 9.062 1.00 95.32 136 LYS A N 1
ATOM 643 C CA . LYS A 1 109 ? 15.474 -17.598 8.933 1.00 97.68 136 LYS A CA 1
ATOM 644 C C . LYS A 1 109 ? 15.898 -16.970 10.257 1.00 94.76 136 LYS A C 1
ATOM 645 O O . LYS A 1 109 ? 17.085 -16.973 10.604 1.00 94.66 136 LYS A O 1
ATOM 651 N N . GLN A 1 110 ? 14.938 -16.427 11.010 1.00 101.43 137 GLN A N 1
ATOM 652 C CA . GLN A 1 110 ? 15.240 -15.925 12.347 1.00 83.00 137 GLN A CA 1
ATOM 653 C C . GLN A 1 110 ? 15.776 -17.038 13.240 1.00 83.55 137 GLN A C 1
ATOM 654 O O . GLN A 1 110 ? 16.751 -16.846 13.983 1.00 92.89 137 GLN A O 1
ATOM 660 N N . GLN A 1 111 ? 15.138 -18.210 13.187 1.00 85.46 138 GLN A N 1
ATOM 661 C CA . GLN A 1 111 ? 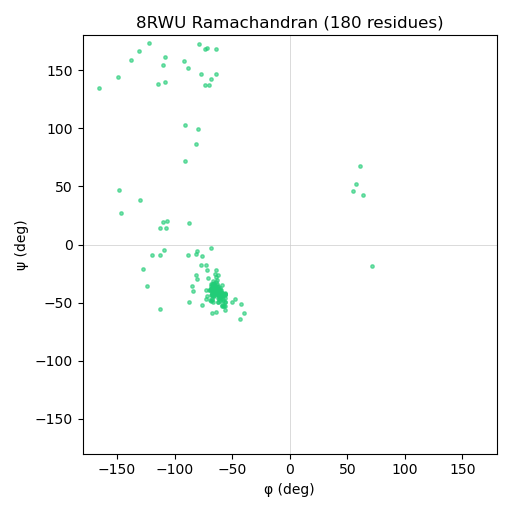15.624 -19.348 13.961 1.00 92.42 138 GLN A CA 1
ATOM 662 C C . GLN A 1 111 ? 17.016 -19.770 13.510 1.00 89.21 138 GLN A C 1
ATOM 663 O O . GLN A 1 111 ? 17.857 -20.143 14.336 1.00 98.83 138 GLN A O 1
ATOM 669 N N . LEU A 1 112 ? 17.277 -19.722 12.202 1.00 91.27 139 LEU A N 1
ATOM 670 C CA . LEU A 1 112 ? 18.613 -20.032 11.698 1.00 87.92 139 LEU A CA 1
ATOM 671 C C . LEU A 1 112 ? 19.644 -19.043 12.224 1.00 97.39 139 LEU A C 1
ATOM 672 O O . LEU A 1 112 ? 20.791 -19.414 12.497 1.00 104.72 139 LEU A O 1
ATOM 677 N N . ASN A 1 113 ? 19.253 -17.776 12.370 1.00 105.55 140 ASN A N 1
ATOM 678 C CA . ASN A 1 113 ? 20.173 -16.782 12.915 1.00 95.75 140 ASN A CA 1
ATOM 679 C C . ASN A 1 113 ? 20.462 -17.044 14.388 1.00 95.97 140 ASN A C 1
ATOM 680 O O . ASN A 1 113 ? 21.614 -16.939 14.826 1.00 113.57 140 ASN A O 1
ATOM 685 N N . ILE A 1 114 ? 19.428 -17.368 15.170 1.00 110.77 141 ILE A N 1
ATOM 686 C CA . ILE A 1 114 ? 19.652 -17.785 16.558 1.00 117.79 141 ILE A CA 1
ATOM 687 C C . ILE A 1 114 ? 20.599 -18.980 16.601 1.00 104.84 141 ILE A C 1
ATOM 688 O O . ILE A 1 114 ? 21.528 -19.042 17.422 1.00 121.46 141 ILE A O 1
ATOM 693 N N . LEU A 1 115 ? 20.379 -19.938 15.700 1.00 106.00 142 LEU A N 1
ATOM 694 C CA . LEU A 1 115 ? 21.221 -21.124 15.595 1.00 106.09 142 LEU A CA 1
ATOM 695 C C . LEU A 1 115 ? 22.680 -20.747 15.380 1.00 101.72 142 LEU A C 1
ATOM 696 O O . LEU A 1 115 ? 23.571 -21.211 16.101 1.00 120.82 142 LEU A O 1
ATOM 701 N N . ARG A 1 116 ? 22.938 -19.917 14.369 1.00 103.29 143 ARG A N 1
ATOM 702 C CA . ARG A 1 116 ? 24.305 -19.507 14.065 1.00 103.06 143 ARG A CA 1
ATOM 703 C C . ARG A 1 116 ? 24.928 -18.751 15.230 1.00 122.54 143 ARG A C 1
ATOM 704 O O . ARG A 1 116 ? 26.110 -18.941 15.542 1.00 118.95 143 ARG A O 1
ATOM 712 N N . ALA A 1 117 ? 24.147 -17.887 15.885 1.00 128.68 144 ALA A N 1
ATOM 713 C CA . ALA A 1 117 ? 24.668 -17.131 17.018 1.00 108.51 144 ALA A CA 1
ATOM 714 C C . ALA A 1 117 ? 25.061 -18.048 18.165 1.00 104.08 144 ALA A C 1
ATOM 715 O O . ALA A 1 117 ? 25.986 -17.733 18.924 1.00 126.03 144 ALA A O 1
ATOM 717 N N . ALA A 1 118 ? 24.371 -19.182 18.305 1.00 102.69 145 ALA A N 1
ATOM 718 C CA . ALA A 1 118 ? 24.689 -20.114 19.385 1.00 122.29 145 ALA A CA 1
ATOM 719 C C . ALA A 1 118 ? 26.137 -20.594 19.317 1.00 126.69 145 ALA A C 1
ATOM 720 O O . ALA A 1 118 ? 26.814 -20.691 20.348 1.00 134.14 145 ALA A O 1
ATOM 722 N N . ASP A 1 119 ? 26.633 -20.897 18.116 1.00 140.73 146 ASP A N 1
ATOM 723 C CA . ASP A 1 119 ? 27.968 -21.474 17.987 1.00 147.28 146 ASP A CA 1
ATOM 724 C C . ASP A 1 119 ? 29.059 -20.409 17.984 1.00 148.65 146 ASP A C 1
ATOM 725 O O . ASP A 1 119 ? 30.124 -20.611 18.579 1.00 157.62 146 ASP A O 1
ATOM 730 N N . SER A 1 120 ? 28.823 -19.281 17.321 1.00 134.70 147 SER A N 1
ATOM 731 C CA . SER A 1 120 ? 29.833 -18.232 17.215 1.00 128.04 147 SER A CA 1
ATOM 732 C C . SER A 1 120 ? 29.955 -17.435 18.510 1.00 118.22 147 SER A C 1
ATOM 733 O O . SER A 1 120 ? 30.049 -18.004 19.598 1.00 144.42 147 SER A O 1
ATOM 736 N N . LYS B 1 30 ? 21.509 -45.678 20.698 1.00 114.15 57 LYS B N 1
ATOM 737 C CA . LYS B 1 30 ? 22.773 -44.953 20.770 1.00 143.38 57 LYS B CA 1
ATOM 738 C C . LYS B 1 30 ? 23.441 -44.874 19.401 1.00 148.04 57 LYS B C 1
ATOM 739 O O . LYS B 1 30 ? 23.753 -43.787 18.915 1.00 164.78 57 LYS B O 1
ATOM 745 N N . LEU B 1 31 ? 23.664 -46.034 18.788 1.00 144.08 58 LEU B N 1
ATOM 746 C CA . LEU B 1 31 ? 24.270 -46.110 17.460 1.00 130.54 58 LEU B CA 1
ATOM 747 C C . LEU B 1 31 ? 23.195 -45.815 16.424 1.00 130.13 58 LEU B C 1
ATOM 748 O O . LEU B 1 31 ? 22.402 -46.689 16.068 1.00 138.42 58 LEU B O 1
ATOM 753 N N . ASP B 1 32 ? 23.164 -44.580 15.936 1.00 127.92 59 ASP B N 1
ATOM 754 C CA . ASP B 1 32 ? 22.178 -44.197 14.939 1.00 125.59 59 ASP B CA 1
ATOM 755 C C . ASP B 1 32 ? 22.566 -44.728 13.562 1.00 124.49 59 ASP B C 1
ATOM 756 O O . ASP B 1 32 ? 23.748 -44.834 13.218 1.00 114.35 59 ASP B O 1
ATOM 761 N N . VAL B 1 33 ? 21.550 -45.065 12.779 1.00 100.97 60 VAL B N 1
ATOM 762 C CA . VAL B 1 33 ? 21.755 -45.752 11.498 1.00 97.78 60 VAL B CA 1
ATOM 763 C C . VAL B 1 33 ? 22.316 -44.767 10.478 1.00 101.48 60 VAL B C 1
ATOM 764 O O . VAL B 1 33 ? 21.851 -43.615 10.415 1.00 115.57 60 VAL B O 1
ATOM 768 N N . PRO B 1 34 ? 23.310 -45.161 9.671 1.00 92.20 61 PRO B N 1
ATOM 769 C CA . PRO B 1 34 ? 23.871 -44.214 8.688 1.00 102.22 61 PRO B CA 1
ATOM 770 C C . PRO B 1 34 ? 22.852 -43.699 7.684 1.00 102.56 61 PRO B C 1
ATOM 771 O O . PRO B 1 34 ? 22.824 -42.493 7.386 1.00 106.67 61 PRO B O 1
ATOM 775 N N . SER B 1 35 ? 22.005 -44.584 7.150 1.00 89.26 62 SER B N 1
ATOM 776 C CA . SER B 1 35 ? 21.067 -44.169 6.113 1.00 104.26 62 SER B CA 1
ATOM 777 C C . SER B 1 35 ? 20.086 -43.130 6.640 1.00 115.09 62 SER B C 1
ATOM 778 O O . SER B 1 35 ? 19.776 -42.158 5.948 1.00 106.32 62 SER B O 1
ATOM 781 N N . LEU B 1 36 ? 19.572 -43.326 7.855 1.00 96.53 63 LEU B N 1
ATOM 782 C CA . LEU B 1 36 ? 18.637 -42.352 8.411 1.00 103.61 63 LEU B CA 1
ATOM 783 C C . LEU B 1 36 ? 19.288 -40.981 8.537 1.00 105.67 63 LEU B C 1
ATOM 784 O O . LEU B 1 36 ? 18.684 -39.959 8.180 1.00 93.89 63 LEU B O 1
ATOM 789 N N . VAL B 1 37 ? 20.526 -40.946 9.035 1.00 96.35 64 VAL B N 1
ATOM 790 C CA . VAL B 1 37 ? 21.273 -39.695 9.114 1.00 84.62 64 VAL B CA 1
ATOM 791 C C . VAL B 1 37 ? 21.374 -39.051 7.740 1.00 107.99 64 VAL B C 1
ATOM 792 O O . VAL B 1 37 ? 21.186 -37.838 7.592 1.00 101.80 64 VAL B O 1
ATOM 796 N N . GLU B 1 38 ? 21.645 -39.855 6.707 1.00 100.84 65 GLU B N 1
ATOM 797 C CA . GLU B 1 38 ? 21.867 -39.277 5.384 1.00 91.90 65 GLU B CA 1
ATOM 798 C C . GLU B 1 38 ? 20.569 -38.753 4.768 1.00 94.77 65 GLU B C 1
ATOM 799 O O . GLU B 1 38 ? 20.557 -37.656 4.195 1.00 99.31 65 GLU B O 1
ATOM 805 N N . ILE B 1 39 ? 19.473 -39.518 4.862 1.00 91.82 66 ILE B N 1
ATOM 806 C CA . ILE B 1 39 ? 18.177 -39.018 4.389 1.00 81.32 66 ILE B CA 1
ATOM 807 C C . ILE B 1 39 ? 17.809 -37.725 5.101 1.00 104.53 66 ILE B C 1
ATOM 808 O O . ILE B 1 39 ? 17.382 -36.750 4.466 1.00 107.00 66 ILE B O 1
ATOM 813 N N . CYS B 1 40 ? 17.925 -37.705 6.431 1.00 94.38 67 CYS B N 1
ATOM 814 C CA . CYS B 1 40 ? 17.551 -36.504 7.167 1.00 83.93 67 CYS B CA 1
ATOM 815 C C . CYS B 1 40 ? 18.412 -35.320 6.747 1.00 92.81 67 CYS B C 1
ATOM 816 O O . CYS B 1 40 ? 17.899 -34.221 6.511 1.00 101.04 67 CYS B O 1
ATOM 819 N N . LYS B 1 41 ? 19.721 -35.540 6.623 1.00 89.63 68 LYS B N 1
ATOM 820 C CA . LYS B 1 41 ? 20.644 -34.493 6.203 1.00 86.40 68 LYS B CA 1
ATOM 821 C C . LYS B 1 41 ? 20.274 -33.943 4.831 1.00 87.72 68 LYS B C 1
ATOM 822 O O . LYS B 1 41 ? 20.256 -32.722 4.622 1.00 79.93 68 LYS B O 1
ATOM 828 N N . GLN B 1 42 ? 19.954 -34.830 3.888 1.00 93.81 69 GLN B N 1
ATOM 829 C CA . GLN B 1 42 ? 19.623 -34.386 2.539 1.00 87.03 69 GLN B CA 1
ATOM 830 C C . GLN B 1 42 ? 18.302 -33.626 2.514 1.00 91.55 69 GLN B C 1
ATOM 831 O O . GLN B 1 42 ? 18.169 -32.625 1.799 1.00 101.34 69 GLN B O 1
ATOM 837 N N . GLN B 1 43 ? 17.315 -34.079 3.294 1.00 92.44 70 GLN B N 1
ATOM 838 C CA . GLN B 1 43 ? 16.051 -33.351 3.379 1.00 97.69 70 GLN B CA 1
ATOM 839 C C . GLN B 1 43 ? 16.255 -31.963 3.974 1.00 94.94 70 GLN B C 1
ATOM 840 O O . GLN B 1 43 ? 15.646 -30.983 3.522 1.00 92.02 70 GLN B O 1
ATOM 846 N N . LEU B 1 44 ? 17.112 -31.862 4.993 1.00 83.05 71 LEU B N 1
ATOM 847 C CA . LEU B 1 44 ? 17.428 -30.562 5.578 1.00 83.35 71 LEU B CA 1
ATOM 848 C C . LEU B 1 44 ? 18.103 -29.647 4.564 1.00 91.36 71 LEU B C 1
ATOM 849 O O . LEU B 1 44 ? 17.800 -28.450 4.501 1.00 100.82 71 LEU B O 1
ATOM 854 N N . ILE B 1 45 ? 19.020 -30.193 3.760 1.00 90.27 72 ILE B N 1
ATOM 855 C CA . ILE B 1 45 ? 19.665 -29.390 2.723 1.00 105.14 72 ILE B CA 1
ATOM 856 C C . ILE B 1 45 ? 18.638 -28.913 1.698 1.00 97.69 72 ILE B C 1
ATOM 857 O O . ILE B 1 45 ? 18.677 -27.760 1.246 1.00 107.16 72 ILE B O 1
ATOM 862 N N . VAL B 1 46 ? 17.699 -29.787 1.322 1.00 102.32 73 VAL B N 1
ATOM 863 C CA . VAL B 1 46 ? 16.653 -29.402 0.373 1.00 94.90 73 VAL B CA 1
ATOM 864 C C . VAL B 1 46 ? 15.822 -28.255 0.935 1.00 101.67 73 VAL B C 1
ATOM 865 O O . VAL B 1 46 ? 15.516 -27.279 0.237 1.00 104.41 73 VAL B O 1
ATOM 869 N N . ILE B 1 47 ? 15.446 -28.360 2.210 1.00 108.84 74 ILE B N 1
ATOM 870 C CA . ILE B 1 47 ? 14.599 -27.344 2.828 1.00 105.70 74 ILE B CA 1
ATOM 871 C C . ILE B 1 47 ? 15.352 -26.024 2.960 1.00 98.70 74 ILE B C 1
ATOM 872 O O . ILE B 1 47 ? 14.787 -24.943 2.748 1.00 109.66 74 ILE B O 1
ATOM 877 N N . LEU B 1 48 ? 16.641 -26.092 3.297 1.00 89.64 75 LEU B N 1
ATOM 878 C CA . LEU B 1 48 ? 17.454 -24.884 3.391 1.00 105.69 75 LEU B CA 1
ATOM 879 C C . LEU B 1 48 ? 17.581 -24.197 2.038 1.00 112.44 75 LEU B C 1
ATOM 880 O O . LEU B 1 48 ? 17.516 -22.964 1.949 1.00 128.15 75 LEU B O 1
ATOM 885 N N . LYS B 1 49 ? 17.783 -24.980 0.975 1.00 109.84 76 LYS B N 1
ATOM 886 C CA . LYS B 1 49 ? 17.887 -24.396 -0.358 1.00 113.80 76 LYS B CA 1
ATOM 887 C C . LYS B 1 49 ? 16.565 -23.768 -0.773 1.00 114.26 76 LYS B C 1
ATOM 888 O O . LYS B 1 49 ? 16.540 -22.678 -1.357 1.00 133.39 76 LYS B O 1
ATOM 894 N N . ASP B 1 50 ? 15.453 -24.440 -0.465 1.00 126.50 77 ASP B N 1
ATOM 895 C CA . ASP B 1 50 ? 14.136 -23.877 -0.740 1.00 115.66 77 ASP B CA 1
ATOM 896 C C . ASP B 1 50 ? 13.935 -22.552 -0.015 1.00 128.14 77 ASP B C 1
ATOM 897 O O . ASP B 1 50 ? 13.375 -21.605 -0.580 1.00 141.40 77 ASP B O 1
ATOM 902 N N . MET B 1 51 ? 14.381 -22.467 1.239 1.00 119.63 78 MET B N 1
ATOM 903 C CA . MET B 1 51 ? 14.282 -21.214 1.982 1.00 111.20 78 MET B CA 1
ATOM 904 C C . MET B 1 51 ? 15.125 -20.118 1.342 1.00 125.27 78 MET B C 1
ATOM 905 O O . MET B 1 51 ? 14.615 -19.053 0.981 1.00 140.10 78 MET B O 1
ATOM 910 N N . CYS B 1 52 ? 16.429 -20.355 1.210 1.00 128.29 79 CYS B N 1
ATOM 911 C CA . CYS B 1 52 ? 17.355 -19.317 0.781 1.00 140.93 79 CYS B CA 1
ATOM 912 C C . CYS B 1 52 ? 17.484 -19.225 -0.736 1.00 152.38 79 CYS B C 1
ATOM 913 O O . CYS B 1 52 ? 18.462 -18.654 -1.233 1.00 152.35 79 CYS B O 1
ATOM 916 N N . ALA B 1 53 ? 16.524 -19.773 -1.482 1.00 164.64 80 ALA B N 1
ATOM 917 C CA . ALA B 1 53 ? 16.505 -19.558 -2.924 1.00 154.03 80 ALA B CA 1
ATOM 918 C C . ALA B 1 53 ? 16.083 -18.131 -3.259 1.00 169.95 80 ALA B C 1
ATOM 919 O O . ALA B 1 53 ? 16.725 -17.459 -4.075 1.00 165.84 80 ALA B O 1
ATOM 921 N N . ASP B 1 54 ? 15.012 -17.645 -2.628 1.00 176.26 81 ASP B N 1
ATOM 922 C CA . ASP B 1 54 ? 14.526 -16.279 -2.853 1.00 177.38 81 ASP B CA 1
ATOM 923 C C . ASP B 1 54 ? 15.187 -15.322 -1.857 1.00 181.46 81 ASP B C 1
ATOM 924 O O . ASP B 1 54 ? 14.572 -14.792 -0.928 1.00 190.03 81 ASP B O 1
ATOM 929 N N . SER B 1 55 ? 16.477 -15.089 -2.088 1.00 181.44 82 SER B N 1
ATOM 930 C CA . SER B 1 55 ? 17.282 -14.235 -1.224 1.00 195.39 82 SER B CA 1
ATOM 931 C C . SER B 1 55 ? 18.573 -13.915 -1.969 1.00 201.16 82 SER B C 1
ATOM 932 O O . SER B 1 55 ? 19.171 -14.813 -2.570 1.00 192.11 82 SER B O 1
ATOM 935 N N . ASN B 1 56 ? 18.991 -12.638 -1.948 1.00 206.55 83 ASN B N 1
ATOM 936 C CA . ASN B 1 56 ? 20.106 -12.193 -2.782 1.00 198.11 83 ASN B CA 1
ATOM 937 C C . ASN B 1 56 ? 20.925 -11.089 -2.116 1.00 192.64 83 ASN B C 1
ATOM 938 O O . ASN B 1 56 ? 21.570 -10.287 -2.804 1.00 187.64 83 ASN B O 1
ATOM 943 N N . SER B 1 57 ? 20.934 -11.042 -0.786 1.00 195.25 84 SER B N 1
ATOM 944 C CA . SER B 1 57 ? 21.872 -10.187 -0.074 1.00 182.17 84 SER B CA 1
ATOM 945 C C . SER B 1 57 ? 23.165 -10.953 0.162 1.00 171.22 84 SER B C 1
ATOM 946 O O . SER B 1 57 ? 23.171 -12.183 0.233 1.00 193.04 84 SER B O 1
ATOM 949 N N . SER B 1 58 ? 24.272 -10.214 0.248 1.00 150.25 85 SER B N 1
ATOM 950 C CA . SER B 1 58 ? 25.580 -10.849 0.359 1.00 148.64 85 SER B CA 1
ATOM 951 C C . SER B 1 58 ? 25.869 -11.376 1.761 1.00 153.06 85 SER B C 1
ATOM 952 O O . SER B 1 58 ? 26.770 -12.207 1.923 1.00 150.47 85 SER B O 1
ATOM 955 N N . ASP B 1 59 ? 25.138 -10.913 2.777 1.00 165.62 86 ASP B N 1
ATOM 956 C CA . ASP B 1 59 ? 25.289 -11.498 4.106 1.00 166.20 86 ASP B CA 1
ATOM 957 C C . ASP B 1 59 ? 24.427 -12.745 4.258 1.00 167.10 86 ASP B C 1
ATOM 958 O O . ASP B 1 59 ? 24.830 -13.711 4.920 1.00 175.66 86 ASP B O 1
ATOM 963 N N . GLU B 1 60 ? 23.242 -12.748 3.642 1.00 168.18 87 GLU B N 1
ATOM 964 C CA . GLU B 1 60 ? 22.407 -13.942 3.681 1.00 156.84 87 GLU B CA 1
ATOM 965 C C . GLU B 1 60 ? 23.000 -15.060 2.834 1.00 154.59 87 GLU B C 1
ATOM 966 O O . GLU B 1 60 ? 22.788 -16.236 3.140 1.00 167.37 87 GLU B O 1
ATOM 972 N N . LYS B 1 61 ? 23.748 -14.723 1.775 1.00 155.13 88 LYS B N 1
ATOM 973 C CA . LYS B 1 61 ? 24.511 -15.752 1.071 1.00 144.35 88 LYS B CA 1
ATOM 974 C C . LYS B 1 61 ? 25.511 -16.419 2.004 1.00 135.41 88 LYS B C 1
ATOM 975 O O . LYS B 1 61 ? 25.654 -17.647 1.999 1.00 137.63 88 LYS B O 1
ATOM 981 N N . ALA B 1 62 ? 26.211 -15.622 2.815 1.00 135.64 89 ALA B N 1
ATOM 982 C CA . ALA B 1 62 ? 27.172 -16.183 3.757 1.00 145.46 89 ALA B CA 1
ATOM 983 C C . ALA B 1 62 ? 26.478 -17.028 4.817 1.00 142.52 89 ALA B C 1
ATOM 984 O O . ALA B 1 62 ? 26.992 -18.079 5.212 1.00 133.94 89 ALA B O 1
ATOM 986 N N . SER B 1 63 ? 25.305 -16.592 5.283 1.00 148.48 90 SER B N 1
ATOM 987 C CA . SER B 1 63 ? 24.580 -17.380 6.279 1.00 132.21 90 SER B CA 1
ATOM 988 C C . SER B 1 63 ? 24.082 -18.699 5.692 1.00 127.75 90 SER B C 1
ATOM 989 O O . SER B 1 63 ? 24.160 -19.748 6.348 1.00 128.26 90 SER B O 1
ATOM 992 N N . PHE B 1 64 ? 23.567 -18.664 4.459 1.00 123.46 91 PHE B N 1
ATOM 993 C CA . PHE B 1 64 ? 23.151 -19.887 3.779 1.00 122.96 91 PHE B CA 1
ATOM 994 C C . PHE B 1 64 ? 24.326 -20.832 3.573 1.00 122.60 91 PHE B C 1
ATOM 995 O O . PHE B 1 64 ? 24.194 -22.045 3.765 1.00 110.62 91 PHE B O 1
ATOM 1003 N N . MET B 1 65 ? 25.481 -20.294 3.174 1.00 119.22 92 MET B N 1
ATOM 1004 C CA . MET B 1 65 ? 26.670 -21.124 3.014 1.00 117.04 92 MET B CA 1
ATOM 1005 C C . MET B 1 65 ? 27.100 -21.726 4.345 1.00 116.32 92 MET B C 1
ATOM 1006 O O . MET B 1 65 ? 27.504 -22.893 4.406 1.00 124.27 92 MET B O 1
ATOM 1011 N N . TYR B 1 66 ? 27.021 -20.939 5.420 1.00 113.97 93 TYR B N 1
ATOM 1012 C CA . TYR B 1 66 ? 27.335 -21.445 6.752 1.00 111.61 93 TYR B CA 1
ATOM 1013 C C . TYR B 1 66 ? 26.455 -22.632 7.112 1.00 102.90 93 TYR B C 1
ATOM 1014 O O . TYR B 1 66 ? 26.952 -23.692 7.506 1.00 97.21 93 TYR B O 1
ATOM 1023 N N . HIS B 1 67 ? 25.138 -22.463 6.998 1.00 115.50 94 HIS B N 1
ATOM 1024 C CA . HIS B 1 67 ? 24.235 -23.545 7.376 1.00 105.49 94 HIS B CA 1
ATOM 1025 C C . HIS B 1 67 ? 24.380 -24.747 6.450 1.00 106.43 94 HIS B C 1
ATOM 1026 O O . HIS B 1 67 ? 24.282 -25.893 6.905 1.00 101.24 94 HIS B O 1
ATOM 1033 N N . LEU B 1 68 ? 24.646 -24.514 5.163 1.00 110.42 95 LEU B N 1
ATOM 1034 C CA . LEU B 1 68 ? 24.812 -25.622 4.230 1.00 101.02 95 LEU B CA 1
ATOM 1035 C C . LEU B 1 68 ? 26.067 -26.423 4.551 1.00 99.23 95 LEU B C 1
ATOM 1036 O O . LEU B 1 68 ? 26.041 -27.658 4.534 1.00 102.99 95 LEU B O 1
ATOM 1041 N N . ASN B 1 69 ? 27.175 -25.740 4.854 1.00 103.34 96 ASN B N 1
ATOM 1042 C CA . ASN B 1 69 ? 28.391 -26.445 5.245 1.00 95.57 96 ASN B CA 1
ATOM 1043 C C . ASN B 1 69 ? 28.210 -27.153 6.581 1.00 97.90 96 ASN B C 1
ATOM 1044 O O . ASN B 1 69 ? 28.737 -28.253 6.784 1.00 119.43 96 ASN B O 1
ATOM 1049 N N . ARG B 1 70 ? 27.471 -26.534 7.504 1.00 113.20 97 ARG B N 1
ATOM 1050 C CA . ARG B 1 70 ? 27.165 -27.179 8.776 1.00 105.24 97 ARG B CA 1
ATOM 1051 C C . ARG B 1 70 ? 26.400 -28.477 8.560 1.00 106.20 97 ARG B C 1
ATOM 1052 O O . ARG B 1 70 ? 26.693 -29.495 9.199 1.00 103.08 97 ARG B O 1
ATOM 1060 N N . LEU B 1 71 ? 25.417 -28.460 7.657 1.00 108.11 98 LEU B N 1
ATOM 1061 C CA . LEU B 1 71 ? 24.665 -29.673 7.351 1.00 99.68 98 LEU B CA 1
ATOM 1062 C C . LEU B 1 71 ? 25.544 -30.707 6.657 1.00 93.71 98 LEU B C 1
ATOM 1063 O O . LEU B 1 71 ? 25.470 -31.901 6.968 1.00 109.26 98 LEU B O 1
ATOM 1068 N N . ARG B 1 72 ? 26.383 -30.264 5.718 1.00 103.95 99 ARG B N 1
ATOM 1069 C CA . ARG B 1 72 ? 27.237 -31.188 4.980 1.00 98.51 99 ARG B CA 1
ATOM 1070 C C . ARG B 1 72 ? 28.234 -31.883 5.899 1.00 103.85 99 ARG B C 1
ATOM 1071 O O . ARG B 1 72 ? 28.535 -33.068 5.716 1.00 121.74 99 ARG B O 1
ATOM 1079 N N . SER B 1 73 ? 28.766 -31.163 6.886 1.00 101.61 100 SER B N 1
ATOM 1080 C CA . SER B 1 73 ? 29.769 -31.738 7.772 1.00 100.56 100 SER B CA 1
ATOM 1081 C C . SER B 1 73 ? 29.174 -32.604 8.874 1.00 109.09 100 SER B C 1
ATOM 1082 O O . SER B 1 73 ? 29.933 -33.236 9.617 1.00 115.32 100 SER B O 1
ATOM 1085 N N . ALA B 1 74 ? 27.851 -32.654 8.999 1.00 113.19 101 ALA B N 1
ATOM 1086 C CA . ALA B 1 74 ? 27.232 -33.415 10.074 1.00 107.03 101 ALA B CA 1
ATOM 1087 C C . ALA B 1 74 ? 27.449 -34.909 9.875 1.00 102.31 101 ALA B C 1
ATOM 1088 O O . ALA B 1 74 ? 27.419 -35.413 8.749 1.00 118.02 101 ALA B O 1
ATOM 1090 N N . VAL B 1 75 ? 27.667 -35.620 10.980 1.00 98.55 102 VAL B N 1
ATOM 1091 C CA . VAL B 1 75 ? 27.911 -37.058 10.925 1.00 100.04 102 VAL B CA 1
ATOM 1092 C C . VAL B 1 75 ? 26.997 -37.860 11.837 1.00 118.06 102 VAL B C 1
ATOM 1093 O O . VAL B 1 75 ? 26.812 -39.071 11.610 1.00 109.88 102 VAL B O 1
ATOM 1097 N N . THR B 1 76 ? 26.395 -37.262 12.863 1.00 127.21 103 THR B N 1
ATOM 1098 C CA . THR B 1 76 ? 25.491 -37.960 13.762 1.00 116.38 103 THR B CA 1
ATOM 1099 C C . THR B 1 76 ? 24.214 -37.144 13.910 1.00 106.83 103 THR B C 1
ATOM 1100 O O . THR B 1 76 ? 24.151 -35.973 13.528 1.00 119.51 103 THR B O 1
ATOM 1104 N N . VAL B 1 77 ? 23.184 -37.785 14.467 1.00 108.68 104 VAL B N 1
ATOM 1105 C CA . VAL B 1 77 ? 21.918 -37.103 14.720 1.00 109.67 104 VAL B CA 1
ATOM 1106 C C . VAL B 1 77 ? 22.112 -35.963 15.712 1.00 106.16 104 VAL B C 1
ATOM 1107 O O . VAL B 1 77 ? 21.357 -34.983 15.705 1.00 106.98 104 VAL B O 1
ATOM 1111 N N . VAL B 1 78 ? 23.131 -36.062 16.568 1.00 108.09 105 VAL B N 1
ATOM 1112 C CA . VAL B 1 78 ? 23.411 -34.990 17.518 1.00 100.00 105 VAL B CA 1
ATOM 1113 C C . VAL B 1 78 ? 23.769 -33.705 16.780 1.00 107.36 105 VAL B C 1
ATOM 1114 O O . VAL B 1 78 ? 23.366 -32.607 17.183 1.00 121.72 105 VAL B O 1
ATOM 1118 N N . ASP B 1 79 ? 24.514 -33.821 15.679 1.00 102.68 106 ASP B N 1
ATOM 1119 C CA . ASP B 1 79 ? 24.877 -32.633 14.914 1.00 110.97 106 ASP B CA 1
ATOM 1120 C C . ASP B 1 79 ? 23.662 -31.993 14.255 1.00 108.71 106 ASP B C 1
ATOM 1121 O O . ASP B 1 79 ? 23.604 -30.764 14.127 1.00 122.09 106 ASP B O 1
ATOM 1126 N N . LEU B 1 80 ? 22.690 -32.798 13.831 1.00 100.86 107 LEU B N 1
ATOM 1127 C CA . LEU B 1 80 ? 21.503 -32.293 13.156 1.00 96.75 107 LEU B CA 1
ATOM 1128 C C . LEU B 1 80 ? 20.379 -31.912 14.109 1.00 102.36 107 LEU B C 1
ATOM 1129 O O . LEU B 1 80 ? 19.409 -31.293 13.661 1.00 103.20 107 LEU B O 1
ATOM 1134 N N . HIS B 1 81 ? 20.509 -32.247 15.397 1.00 107.76 108 HIS B N 1
ATOM 1135 C CA . HIS B 1 81 ? 19.452 -32.058 16.390 1.00 109.20 108 HIS B CA 1
ATOM 1136 C C . HIS B 1 81 ? 18.740 -30.717 16.267 1.00 105.23 108 HIS B C 1
ATOM 1137 O O . HIS B 1 81 ? 17.507 -30.654 16.209 1.00 109.81 108 HIS B O 1
ATOM 1144 N N . ASN B 1 82 ? 19.506 -29.629 16.229 1.00 101.37 109 ASN B N 1
ATOM 1145 C CA . ASN B 1 82 ? 18.898 -28.305 16.263 1.00 98.32 109 ASN B CA 1
ATOM 1146 C C . ASN B 1 82 ? 18.143 -28.012 14.971 1.00 102.30 109 ASN B C 1
ATOM 1147 O O . ASN B 1 82 ? 17.052 -27.426 14.995 1.00 101.19 109 ASN B O 1
ATOM 1152 N N . TYR B 1 83 ? 18.698 -28.435 13.834 1.00 105.40 110 TYR B N 1
ATOM 1153 C CA . TYR B 1 83 ? 18.005 -28.262 12.562 1.00 94.55 110 TYR B CA 1
ATOM 1154 C C . TYR B 1 83 ? 16.725 -29.088 12.509 1.00 102.09 110 TYR B C 1
ATOM 1155 O O . TYR B 1 83 ? 15.709 -28.629 11.975 1.00 106.48 110 TYR B O 1
ATOM 1164 N N . ILE B 1 84 ? 16.759 -30.315 13.035 1.00 103.07 111 ILE B N 1
ATOM 1165 C CA . ILE B 1 84 ? 15.534 -31.108 13.112 1.00 93.61 111 ILE B CA 1
ATOM 1166 C C . ILE B 1 84 ? 14.511 -30.403 13.989 1.00 108.80 111 ILE B C 1
ATOM 1167 O O . ILE B 1 84 ? 13.318 -30.367 13.671 1.00 101.70 111 ILE B O 1
ATOM 1172 N N . ALA B 1 85 ? 14.962 -29.823 15.102 1.00 106.44 112 ALA B N 1
ATOM 1173 C CA . ALA B 1 85 ? 14.054 -29.068 15.959 1.00 92.17 112 ALA B CA 1
ATOM 1174 C C . ALA B 1 85 ? 13.404 -27.920 15.198 1.00 93.80 112 ALA B C 1
ATOM 1175 O O . ALA B 1 85 ? 12.198 -27.680 15.331 1.00 98.51 112 ALA B O 1
ATOM 1177 N N . VAL B 1 86 ? 14.182 -27.211 14.379 1.00 102.78 113 VAL B N 1
ATOM 1178 C CA . VAL B 1 86 ? 13.638 -26.045 13.686 1.00 95.18 113 VAL B CA 1
ATOM 1179 C C . VAL B 1 86 ? 12.686 -26.470 12.570 1.00 94.61 113 VAL B C 1
ATOM 1180 O O . VAL B 1 86 ? 11.636 -25.847 12.364 1.00 93.58 113 VAL B O 1
ATOM 1184 N N . PHE B 1 87 ? 13.017 -27.543 11.846 1.00 96.16 114 PHE B N 1
ATOM 1185 C CA . PHE B 1 87 ? 12.268 -27.940 10.658 1.00 107.86 114 PHE B CA 1
ATOM 1186 C C . PHE B 1 87 ? 11.397 -29.177 10.877 1.00 108.47 114 PHE B C 1
ATOM 1187 O O . PHE B 1 87 ? 11.029 -29.844 9.905 1.00 111.30 114 PHE B O 1
ATOM 1195 N N . GLY B 1 88 ? 11.079 -29.504 12.129 1.00 106.76 115 GLY B N 1
ATOM 1196 C CA . GLY B 1 88 ? 10.222 -30.621 12.460 1.00 120.67 115 GLY B CA 1
ATOM 1197 C C . GLY B 1 88 ? 8.977 -30.784 11.610 1.00 119.77 115 GLY B C 1
ATOM 1198 O O . GLY B 1 88 ? 8.808 -31.794 10.915 1.00 127.33 115 GLY B O 1
ATOM 1199 N N . PRO B 1 89 ? 8.062 -29.811 11.668 1.00 111.11 116 PRO B N 1
ATOM 1200 C CA . PRO B 1 89 ? 6.815 -29.930 10.898 1.00 109.59 116 PRO B CA 1
ATOM 1201 C C . PRO B 1 89 ? 7.005 -29.848 9.393 1.00 110.35 116 PRO B C 1
ATOM 1202 O O . PRO B 1 89 ? 6.022 -29.993 8.660 1.00 123.92 116 PRO B O 1
ATOM 1206 N N . CYS B 1 90 ? 8.222 -29.616 8.903 1.00 121.67 117 CYS B N 1
ATOM 1207 C CA . CYS B 1 90 ? 8.501 -29.759 7.480 1.00 113.48 117 CYS B CA 1
ATOM 1208 C C . CYS B 1 90 ? 8.892 -31.194 7.140 1.00 118.33 117 CYS B C 1
ATOM 1209 O O . CYS B 1 90 ? 8.332 -31.790 6.214 1.00 138.08 117 CYS B O 1
ATOM 1212 N N . LEU B 1 91 ? 9.839 -31.758 7.895 1.00 123.55 118 LEU B N 1
ATOM 1213 C CA . LEU B 1 91 ? 10.207 -33.162 7.731 1.00 128.10 118 LEU B CA 1
ATOM 1214 C C . LEU B 1 91 ? 8.987 -34.062 7.880 1.00 125.74 118 LEU B C 1
ATOM 1215 O O . LEU B 1 91 ? 8.670 -34.857 6.987 1.00 136.69 118 LEU B O 1
ATOM 1220 N N . SER B 1 92 ? 8.297 -33.958 9.012 1.00 119.09 119 SER B N 1
ATOM 1221 C CA . SER B 1 92 ? 6.942 -34.479 9.077 1.00 111.74 119 SER B CA 1
ATOM 1222 C C . SER B 1 92 ? 6.067 -33.687 8.114 1.00 130.80 119 SER B C 1
ATOM 1223 O O . SER B 1 92 ? 6.300 -32.501 7.875 1.00 138.33 119 SER B O 1
ATOM 1226 N N . TYR B 1 93 ? 5.077 -34.366 7.528 1.00 119.93 120 TYR B N 1
ATOM 1227 C CA . TYR B 1 93 ? 4.211 -33.815 6.483 1.00 136.24 120 TYR B CA 1
ATOM 1228 C C . TYR B 1 93 ? 4.957 -33.649 5.160 1.00 129.26 120 TYR B C 1
ATOM 1229 O O . TYR B 1 93 ? 4.321 -33.520 4.109 1.00 117.77 120 TYR B O 1
ATOM 1238 N N . ASN B 1 94 ? 6.296 -33.643 5.195 1.00 123.55 121 ASN B N 1
ATOM 1239 C CA . ASN B 1 94 ? 7.125 -33.629 3.986 1.00 128.75 121 ASN B CA 1
ATOM 1240 C C . ASN B 1 94 ? 6.800 -32.426 3.099 1.00 133.97 121 ASN B C 1
ATOM 1241 O O . ASN B 1 94 ? 6.537 -32.556 1.901 1.00 125.53 121 ASN B O 1
ATOM 1246 N N . LYS B 1 95 ? 6.826 -31.243 3.702 1.00 124.91 122 LYS B N 1
ATOM 1247 C CA . LYS B 1 95 ? 6.523 -29.997 3.017 1.00 102.53 122 LYS B CA 1
ATOM 1248 C C . LYS B 1 95 ? 7.791 -29.178 2.815 1.00 114.84 122 LYS B C 1
ATOM 1249 O O . LYS B 1 95 ? 8.813 -29.395 3.473 1.00 126.02 122 LYS B O 1
ATOM 1255 N N . LEU B 1 96 ? 7.712 -28.229 1.880 1.00 116.82 123 LEU B N 1
ATOM 1256 C CA . LEU B 1 96 ? 8.743 -27.219 1.719 1.00 119.53 123 LEU B CA 1
ATOM 1257 C C . LEU B 1 96 ? 8.218 -25.867 2.189 1.00 125.04 123 LEU B C 1
ATOM 1258 O O . LEU B 1 96 ? 7.053 -25.539 1.941 1.00 135.16 123 LEU B O 1
ATOM 1263 N N . PRO B 1 97 ? 9.045 -25.074 2.878 1.00 123.09 124 PRO B N 1
ATOM 1264 C CA . PRO B 1 97 ? 8.525 -23.843 3.506 1.00 123.07 124 PRO B CA 1
ATOM 1265 C C . PRO B 1 97 ? 7.963 -22.830 2.523 1.00 129.47 124 PRO B C 1
ATOM 1266 O O . PRO B 1 97 ? 6.944 -22.193 2.819 1.00 103.90 124 PRO B O 1
ATOM 1270 N N . SER B 1 98 ? 8.597 -22.655 1.362 1.00 132.50 125 SER B N 1
ATOM 1271 C CA . SER B 1 98 ? 8.152 -21.630 0.423 1.00 116.49 125 SER B CA 1
ATOM 1272 C C . SER B 1 98 ? 6.853 -22.002 -0.279 1.00 123.17 125 SER B C 1
ATOM 1273 O O . SER B 1 98 ? 6.187 -21.118 -0.829 1.00 128.11 125 SER B O 1
ATOM 1276 N N . THR B 1 99 ? 6.475 -23.281 -0.272 1.00 140.77 126 THR B N 1
ATOM 1277 C CA . THR B 1 99 ? 5.255 -23.733 -0.924 1.00 144.93 126 THR B CA 1
ATOM 1278 C C . THR B 1 99 ? 4.163 -24.143 0.052 1.00 139.54 126 THR B C 1
ATOM 1279 O O . THR B 1 99 ? 3.052 -24.459 -0.388 1.00 145.91 126 THR B O 1
ATOM 1283 N N . TRP B 1 100 ? 4.442 -24.148 1.352 1.00 144.90 127 TRP B N 1
ATOM 1284 C CA . TRP B 1 100 ? 3.484 -24.589 2.363 1.00 133.52 127 TRP B CA 1
ATOM 1285 C C . TRP B 1 100 ? 2.689 -23.372 2.821 1.00 123.61 127 TRP B C 1
ATOM 1286 O O . TRP B 1 100 ? 3.180 -22.551 3.600 1.00 132.20 127 TRP B O 1
ATOM 1297 N N . ASN B 1 101 ? 1.454 -23.251 2.335 1.00 124.84 128 ASN B N 1
ATOM 1298 C CA . ASN B 1 101 ? 0.610 -22.093 2.633 1.00 138.97 128 ASN B CA 1
ATOM 1299 C C . ASN B 1 101 ? -0.024 -22.301 4.002 1.00 136.03 128 ASN B C 1
ATOM 1300 O O . ASN B 1 101 ? -1.135 -22.816 4.131 1.00 130.65 128 ASN B O 1
ATOM 1305 N N . ILE B 1 102 ? 0.699 -21.893 5.041 1.00 134.04 129 ILE B N 1
ATOM 1306 C CA . ILE B 1 102 ? 0.218 -21.995 6.413 1.00 128.78 129 ILE B CA 1
ATOM 1307 C C . ILE B 1 102 ? 0.820 -20.844 7.208 1.00 131.78 129 ILE B C 1
ATOM 1308 O O . ILE B 1 102 ? 1.955 -20.427 6.958 1.00 129.04 129 ILE B O 1
ATOM 1313 N N . SER B 1 103 ? 0.046 -20.313 8.152 1.00 130.65 130 SER B N 1
ATOM 1314 C CA . SER B 1 103 ? 0.485 -19.135 8.882 1.00 112.55 130 SER B CA 1
ATOM 1315 C C . SER B 1 103 ? 1.578 -19.502 9.881 1.00 114.39 130 SER B C 1
ATOM 1316 O O . SER B 1 103 ? 1.846 -20.676 10.157 1.00 127.39 130 SER B O 1
ATOM 1319 N N . VAL B 1 104 ? 2.216 -18.467 10.428 1.00 109.86 131 VAL B N 1
ATOM 1320 C CA . VAL B 1 104 ? 3.271 -18.688 11.408 1.00 98.49 131 VAL B CA 1
ATOM 1321 C C . VAL B 1 104 ? 2.693 -19.286 12.687 1.00 106.90 131 VAL B C 1
ATOM 1322 O O . VAL B 1 104 ? 3.237 -20.254 13.234 1.00 113.03 131 VAL B O 1
ATOM 1326 N N . CYS B 1 105 ? 1.566 -18.745 13.161 1.00 101.33 132 CYS B N 1
ATOM 1327 C CA . CYS B 1 105 ? 0.933 -19.259 14.372 1.00 108.16 132 CYS B CA 1
ATOM 1328 C C . CYS B 1 105 ? 0.580 -20.735 14.233 1.00 116.23 132 CYS B C 1
ATOM 1329 O O . CYS B 1 105 ? 0.789 -21.525 15.163 1.00 119.38 132 CYS B O 1
ATOM 1332 N N . ASP B 1 106 ? 0.037 -21.125 13.078 1.00 118.14 133 ASP B N 1
ATOM 1333 C CA . ASP B 1 106 ? -0.289 -22.528 12.848 1.00 113.86 133 ASP B CA 1
ATOM 1334 C C . ASP B 1 106 ? 0.962 -23.393 12.838 1.00 112.47 133 ASP B C 1
ATOM 1335 O O . ASP B 1 106 ? 0.923 -24.553 13.264 1.00 103.91 133 ASP B O 1
ATOM 1340 N N . TYR B 1 107 ? 2.084 -22.841 12.371 1.00 116.10 134 TYR B N 1
ATOM 1341 C CA . TYR B 1 107 ? 3.341 -23.581 12.391 1.00 118.48 134 TYR B CA 1
ATOM 1342 C C . TYR B 1 107 ? 3.819 -23.804 13.823 1.00 124.53 134 TYR B C 1
ATOM 1343 O O . TYR B 1 107 ? 4.249 -24.911 14.176 1.00 129.93 134 TYR B O 1
ATOM 1352 N N . LEU B 1 108 ? 3.742 -22.769 14.670 1.00 120.39 135 LEU B N 1
ATOM 1353 C CA . LEU B 1 108 ? 4.086 -22.971 16.077 1.00 114.93 135 LEU B CA 1
ATOM 1354 C C . LEU B 1 108 ? 3.137 -23.953 16.756 1.00 116.90 135 LEU B C 1
ATOM 1355 O O . LEU B 1 108 ? 3.558 -24.702 17.644 1.00 134.22 135 LEU B O 1
ATOM 1360 N N . LYS B 1 109 ? 1.862 -23.972 16.364 1.00 114.06 136 LYS B N 1
ATOM 1361 C CA . LYS B 1 109 ? 0.953 -24.959 16.944 1.00 115.16 136 LYS B CA 1
ATOM 1362 C C . LYS B 1 109 ? 1.312 -26.373 16.495 1.00 115.12 136 LYS B C 1
ATOM 1363 O O . LYS B 1 109 ? 1.232 -27.323 17.286 1.00 107.38 136 LYS B O 1
ATOM 1369 N N . GLN B 1 110 ? 1.710 -26.531 15.231 1.00 111.91 137 GLN B N 1
ATOM 1370 C CA . GLN B 1 110 ? 2.246 -27.808 14.766 1.00 120.06 137 GLN B CA 1
ATOM 1371 C C . GLN B 1 110 ? 3.430 -28.244 15.621 1.00 118.40 137 GLN B C 1
ATOM 1372 O O . GLN B 1 110 ? 3.525 -29.406 16.038 1.00 124.12 137 GLN B O 1
ATOM 1378 N N . GLN B 1 111 ? 4.351 -27.315 15.886 1.00 117.07 138 GLN B N 1
ATOM 1379 C CA . GLN B 1 111 ? 5.508 -27.656 16.707 1.00 108.06 138 GLN B CA 1
ATOM 1380 C C . GLN B 1 111 ? 5.099 -28.013 18.132 1.00 111.48 138 GLN B C 1
ATOM 1381 O O . GLN B 1 111 ? 5.693 -28.907 18.741 1.00 110.14 138 GLN B O 1
ATOM 1387 N N . LEU B 1 112 ? 4.092 -27.332 18.684 1.00 114.30 139 LEU B N 1
ATOM 1388 C CA . LEU B 1 112 ? 3.614 -27.699 20.016 1.00 107.90 139 LEU B CA 1
ATOM 1389 C C . LEU B 1 112 ? 3.015 -29.100 20.019 1.00 125.94 139 LEU B C 1
ATOM 1390 O O . LEU B 1 112 ? 3.154 -29.841 21.000 1.00 115.74 139 LEU B O 1
ATOM 1395 N N . ASN B 1 113 ? 2.343 -29.481 18.931 1.00 127.65 140 ASN B N 1
ATOM 1396 C CA . ASN B 1 113 ? 1.832 -30.846 18.832 1.00 123.04 140 ASN B CA 1
ATOM 1397 C C . ASN B 1 113 ? 2.968 -31.862 18.769 1.00 126.71 140 ASN B C 1
ATOM 1398 O O . ASN B 1 113 ? 2.884 -32.931 19.386 1.00 141.33 140 ASN B O 1
ATOM 1403 N N . ILE B 1 114 ? 4.031 -31.550 18.024 1.00 126.06 141 ILE B N 1
ATOM 1404 C CA . ILE B 1 114 ? 5.207 -32.424 18.008 1.00 131.45 141 ILE B CA 1
ATOM 1405 C C . ILE B 1 114 ? 5.824 -32.520 19.401 1.00 132.68 141 ILE B C 1
ATOM 1406 O O . ILE B 1 114 ? 6.287 -33.589 19.821 1.00 139.25 141 ILE B O 1
ATOM 1411 N N . LEU B 1 115 ? 5.858 -31.400 20.126 1.00 140.05 142 LEU B N 1
ATOM 1412 C CA . LEU B 1 115 ? 6.275 -31.406 21.527 1.00 131.69 142 LEU B CA 1
ATOM 1413 C C . LEU B 1 115 ? 5.441 -32.373 22.356 1.00 135.28 142 LEU B C 1
ATOM 1414 O O . LEU B 1 115 ? 5.981 -33.198 23.103 1.00 132.88 142 LEU B O 1
ATOM 1419 N N . ARG B 1 116 ? 4.117 -32.283 22.237 1.00 135.23 143 ARG B N 1
ATOM 1420 C CA . ARG B 1 116 ? 3.243 -33.126 23.045 1.00 126.00 143 ARG B CA 1
ATOM 1421 C C . ARG B 1 116 ? 3.370 -34.598 22.667 1.00 132.21 143 ARG B C 1
ATOM 1422 O O . ARG B 1 116 ? 3.215 -35.472 23.528 1.00 135.44 143 ARG B O 1
ATOM 1430 N N . ALA B 1 117 ? 3.655 -34.890 21.395 1.00 146.55 144 ALA B N 1
ATOM 1431 C CA . ALA B 1 117 ? 3.794 -36.278 20.960 1.00 132.59 144 ALA B CA 1
ATOM 1432 C C . ALA B 1 117 ? 4.941 -36.970 21.687 1.00 136.40 144 ALA B C 1
ATOM 1433 O O . ALA B 1 117 ? 4.800 -38.106 22.157 1.00 143.26 144 ALA B O 1
ATOM 1435 N N . ALA B 1 118 ? 6.087 -36.299 21.788 1.00 128.62 145 ALA B N 1
ATOM 1436 C CA . ALA B 1 118 ? 7.183 -36.813 22.589 1.00 129.15 145 ALA B CA 1
ATOM 1437 C C . ALA B 1 118 ? 6.767 -36.869 24.060 1.00 151.12 145 ALA B C 1
ATOM 1438 O O . ALA B 1 118 ? 5.744 -36.313 24.468 1.00 152.77 145 ALA B O 1
ATOM 1440 N N . ASP B 1 119 ? 7.587 -37.554 24.861 1.00 153.91 146 ASP B N 1
ATOM 1441 C CA . ASP B 1 119 ? 7.289 -37.819 26.272 1.00 158.09 146 ASP B CA 1
ATOM 1442 C C . ASP B 1 119 ? 6.037 -38.685 26.416 1.00 160.80 146 ASP B C 1
ATOM 1443 O O . ASP B 1 119 ? 5.191 -38.440 27.276 1.00 169.57 146 ASP B O 1
ATOM 1448 N N . SER B 1 120 ? 5.922 -39.702 25.566 1.00 158.40 147 SER B N 1
ATOM 1449 C CA . SER B 1 120 ? 4.794 -40.626 25.607 1.00 154.56 147 SER B CA 1
ATOM 1450 C C . SER B 1 120 ? 5.258 -42.058 25.360 1.00 140.10 147 SER B C 1
ATOM 1451 O O . SER B 1 120 ? 6.323 -42.285 24.786 1.00 149.44 147 SER B O 1
#

Foldseek 3Di:
DCPVPWQVVLVVVLVLLVVQLCLP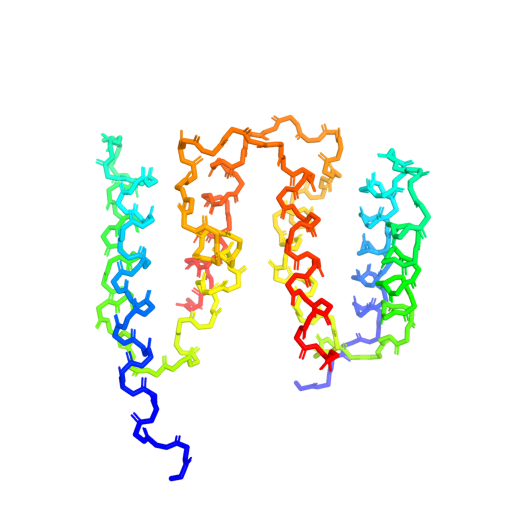QVPDDDDVSVVVSVVVVVQSVPDGGCVSCVVVCLVCVVCVVVVHHPVPPDDDPVVVVVVSVVVVVVVVD/DDDDQVVLVVVLVLLLVLLCLVCVPDDDPVVVVVSVVVNVQSVPDRDVVSCVVSCLVCVVCVPVVHHPVPDPDDPVVVVVVSVVVVVVPPD

Organism: Plasmodium vivax (NCBI:txid5855)

Secondary structure (DSSP, 8-state):
--SSHHHHHHHHHHHHHHHHHHHHHSS---HHHHHHHHHHHHHHHH--STTTSHHHHHHHHHHHHTT--HHHH---HHHHHHHHHHHHHHHH-/----HHHHHHHHHHHHHHHHHHTTS---HHHHHHHHHHHHHHHT--SHHHHHHHHHHHHHHHGGG--TTT----HHHHHHHHHHHHHHS--

Nearest PDB structures (foldseek):
  8rxo-assembly1_B  TM=9.867E-01  e=6.619E-14  Plasmodium falciparum 3D7
  8rwu-assembly1_A  TM=9.876E-01  e=9.165E-14  Plasmodium vivax
  8rxo-assembly1_A  TM=9.656E-01  e=8.381E-13  Plasmodium falciparum 3D7
  8rwu-assembly1_B  TM=9.619E-01  e=1.506E-12  Plasmodium vivax
  8rxo-assembly1_A  TM=1.001E+00  e=8.868E-13  Plasmodium falciparum 3D7

Solvent-accessible surface area: 10716 Å² total; per-residue (Å²): 178,92,127,157,69,35,81,70,102,12,79,94,23,31,80,70,3,66,73,5,5,117,29,2,16,45,110,47,116,56,89,103,47,110,49,17,37,126,62,3,64,80,51,5,169,60,10,105,51,57,114,60,1,73,58,4,63,32,6,2,8,0,1,35,69,112,128,85,62,5,68,95,38,137,49,61,14,18,71,2,0,48,51,8,8,69,68,15,84,71,80,77,117,237,157,58,77,112,57,119,10,78,88,24,26,86,60,0,7,80,6,0,99,34,0,20,80,108,38,133,56,92,109,29,94,50,22,40,98,57,2,8,81,72,0,126,93,9,122,40,66,118,57,1,81,56,1,51,34,8,0,14,1,1,36,48,139,112,75,58,5,59,95,30,153,55,58,13,21,62,4,0,66,35,7,6,78,74,21,90,70,59,107,140